Protein AF-A0A150RY74-F1 (afdb_monomer_lite)

InterPro domains:
  IPR029052 Metallo-dependent phosphatase-like [SSF56300] (8-286)

pLDDT: mean 73.7, std 21.9, range [24.36, 98.25]

Organism: Sorangium cellulosum (NCBI:txid56)

Foldseek 3Di:
DVVLVCLVVVHAAEAEDFLVRLCCLPVVVLVVVLVVSPHDNVSSVSYHYHYQPDWDWDQFLQATETEGAQCPPVQQSDFPSVCSVPPVPGDRRLVVCCCPVPVVCLCVVVVQVQLVQDDDDNVLSLLLCCLQPVPSSDVSCPPVNVVVVVLLVPLLDDDDDDDDDDDPSPNNVVSNVQDDDPVLSVLVCVQNDPDPVNDDDPVDCDPVNVVVSLVSLLSSLVSSLSRCPQVLVVLADQADDPVSVVSQVVVCVVPVGLEYEHAHSLGWHWDDDPSHTYTYQHDFDKHWRQPGSPDDSVLSSVLSVLCNVCSNPDVVSDDSGDIDGWRWDWDWHADPVGAIKIFIWTDDPHDIGTPDIDGRHRRDPPPDPDD

Radius of gyration: 23.66 Å; chains: 1; bounding box: 62×51×75 Å

Sequence (371 aa):
EAFGRVLARGGEVIVRLGNHDVELAVPEVQEILRAAMDQPPEIAARLTFQLGDAPAILDVGGARILVTHGEHNDNWNKVDYGRLARLDRFRYAAGSVLVKQLMNPIARRHGMRFVSLLKPDFQGAALAALAVAPGIVKQLFSAASLDIAWQLFKKAGSAASFAEEEEELGLAERFADAGLEAEEAAALEATLGDGPAAFADEETMSTASLKLARAGLKLYAGMQKRLVGTLGDEYFRLEPEEAEWADARRLAKKFDAGAVVLGHTHAARWKVADGIAFANTGTWIWLMQLPRSDAGDEAWAEFLEELRNNPRLLPERQRAAKTVRRLTAVLLDAHPDGG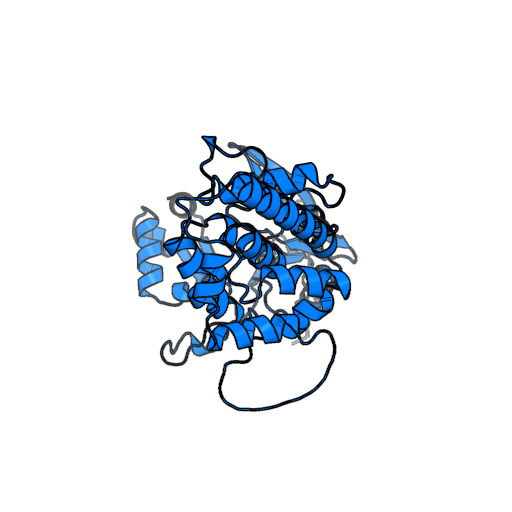ATMQLVQWDDGELRSLEAARVPPGGAAPGREA

Secondary structure (DSSP, 8-state):
-HHHHHHHTT--EEEE--TT-GGGGSHHHHHHHHHTT-S-HHHHTTEEEE-SSS-EEEEETTEEEEE--SGGG-TTT---GGGTT-GGG----HHHHIIIIIIHHHHHHHT-GGGGT--S-HHHHHHHHHHH-HHHHHHHT-THHHHHHHHHHHTTS--------S----HHHHHHTT---HHHHHHHHHHHS--TTS---GGG--HHHHHHHHHHHHHHHHHHHHHHTTHHHHTTSSSPPHHHHHHHHHHHHHHT-SEEEE-SSSSEEEEEETTEEEEEE--SS-EEPPPPTTS-HHHHHHHHHHHHH-TT--GGG-SSS-EE--EEEEEEEE-TTSSEEEEEEEEETTEEEEEEEEEEPPPP-------

Structure (mmCIF, N/CA/C/O backbone):
data_AF-A0A150RY74-F1
#
_entry.id   AF-A0A150RY74-F1
#
loop_
_atom_site.group_PDB
_atom_site.id
_atom_site.type_symbol
_atom_site.label_atom_id
_atom_site.label_alt_id
_atom_site.label_comp_id
_atom_site.label_asym_id
_atom_site.label_entity_id
_atom_site.label_seq_id
_atom_site.pdbx_PDB_ins_code
_atom_site.Cartn_x
_atom_site.Cartn_y
_atom_site.Cartn_z
_atom_site.occupancy
_atom_site.B_iso_or_equiv
_atom_site.auth_seq_id
_atom_site.auth_comp_id
_atom_site.auth_asym_id
_atom_site.auth_atom_id
_atom_site.pdbx_PDB_model_num
ATOM 1 N N . GLU A 1 1 ? -0.596 19.138 6.917 1.00 81.25 1 GLU A N 1
ATOM 2 C CA . GLU A 1 1 ? -1.898 19.805 6.648 1.00 81.25 1 GLU A CA 1
ATOM 3 C C . GLU A 1 1 ? -3.145 18.905 6.682 1.00 81.25 1 GLU A C 1
ATOM 5 O O . GLU A 1 1 ? -3.979 19.116 7.551 1.00 81.25 1 GLU A O 1
ATOM 10 N N . ALA A 1 2 ? -3.348 17.934 5.770 1.00 89.69 2 ALA A N 1
ATOM 11 C CA . ALA A 1 2 ? -4.620 17.180 5.715 1.00 89.69 2 ALA A CA 1
ATOM 12 C C . ALA A 1 2 ? -4.933 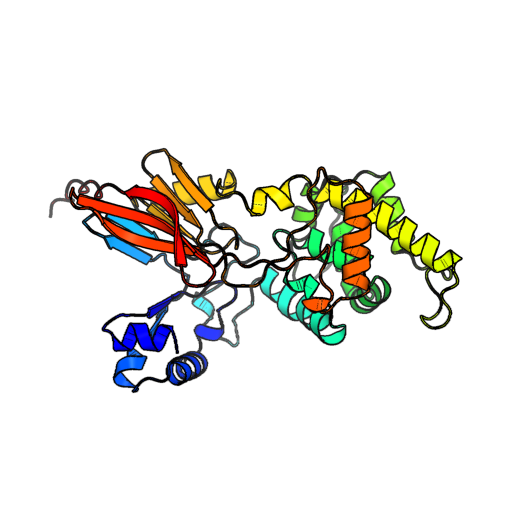16.407 7.010 1.00 89.69 2 ALA A C 1
ATOM 14 O O . ALA A 1 2 ? -6.028 16.544 7.552 1.00 89.69 2 ALA A O 1
ATOM 15 N N . PHE A 1 3 ? -3.949 15.682 7.549 1.00 94.62 3 PHE A N 1
ATOM 16 C CA . PHE A 1 3 ? -4.055 15.061 8.871 1.00 94.62 3 PHE A CA 1
ATOM 17 C C . PHE A 1 3 ? -4.254 16.099 9.980 1.00 94.62 3 PHE A C 1
ATOM 19 O O . PHE A 1 3 ? -5.126 15.915 10.819 1.00 94.62 3 PHE A O 1
ATOM 26 N N . GLY A 1 4 ? -3.570 17.245 9.921 1.00 95.88 4 GLY A N 1
ATOM 27 C CA . GLY A 1 4 ? -3.795 18.361 10.847 1.00 95.88 4 GLY A CA 1
ATOM 28 C C . GLY A 1 4 ? -5.259 18.809 10.910 1.00 95.88 4 GLY A C 1
ATOM 29 O O . GLY A 1 4 ? -5.798 18.991 11.998 1.00 95.88 4 GLY A O 1
ATOM 30 N N . ARG A 1 5 ? -5.956 18.877 9.765 1.00 96.38 5 ARG A N 1
ATOM 31 C CA . ARG A 1 5 ? -7.400 19.182 9.727 1.00 96.38 5 ARG A CA 1
ATOM 32 C C . ARG A 1 5 ? -8.267 18.106 10.382 1.00 96.38 5 ARG A C 1
ATOM 34 O O . ARG A 1 5 ? -9.300 18.447 10.952 1.00 96.38 5 ARG A O 1
ATOM 41 N N . VAL A 1 6 ? -7.877 16.832 10.302 1.00 96.12 6 VAL A N 1
ATOM 42 C CA . VAL A 1 6 ? -8.560 15.741 11.021 1.00 96.12 6 VAL A CA 1
ATOM 43 C C . VAL A 1 6 ? -8.409 15.945 12.528 1.00 96.12 6 VAL A C 1
ATOM 45 O O . VAL A 1 6 ? -9.410 15.953 13.245 1.00 96.12 6 VAL A O 1
ATOM 48 N N . LEU A 1 7 ? -7.184 16.210 12.994 1.00 97.25 7 LEU A N 1
ATOM 49 C CA . LEU A 1 7 ? -6.894 16.434 14.415 1.00 97.25 7 LEU A CA 1
ATOM 50 C C . LEU A 1 7 ? -7.648 17.650 14.974 1.00 97.25 7 LEU A C 1
ATOM 52 O O . LEU A 1 7 ? -8.264 17.571 16.041 1.00 97.25 7 LEU A O 1
ATOM 56 N N . ALA A 1 8 ? -7.660 18.753 14.220 1.00 97.00 8 ALA A N 1
ATOM 57 C CA . ALA A 1 8 ? -8.347 19.994 14.578 1.00 97.00 8 ALA A CA 1
ATOM 58 C C . ALA A 1 8 ? -9.859 19.810 14.769 1.00 97.00 8 ALA A C 1
ATOM 60 O O . ALA A 1 8 ? -10.477 20.486 15.587 1.00 97.00 8 ALA A O 1
ATOM 61 N N . ARG A 1 9 ? -10.461 18.868 14.033 1.00 97.25 9 ARG A N 1
ATOM 62 C CA . ARG A 1 9 ? -11.890 18.533 14.119 1.00 97.25 9 ARG A CA 1
ATOM 63 C C . ARG A 1 9 ? -12.232 17.570 15.256 1.00 97.25 9 ARG A C 1
ATOM 65 O O . ARG A 1 9 ? -13.373 17.130 15.340 1.00 97.25 9 ARG A O 1
ATOM 72 N N . GLY A 1 10 ? -11.276 17.241 16.125 1.00 96.50 10 GLY A N 1
ATOM 73 C CA . GLY A 1 10 ? -11.493 16.290 17.217 1.00 96.50 10 GLY A CA 1
ATOM 74 C C . GLY A 1 10 ? -11.033 14.867 16.913 1.00 96.50 10 GLY A C 1
ATOM 75 O O . GLY A 1 10 ? -11.126 14.023 17.796 1.00 96.50 10 GLY A O 1
ATOM 76 N N . GLY A 1 11 ? -10.547 14.598 15.698 1.00 95.56 11 GLY A N 1
ATOM 77 C CA . GLY A 1 11 ? -10.072 13.276 15.307 1.00 95.56 11 GLY A CA 1
ATOM 78 C C . GLY A 1 11 ? -8.700 12.923 15.880 1.00 95.56 11 GLY A C 1
ATOM 79 O O . GLY A 1 11 ? -7.986 13.766 16.430 1.00 95.56 11 GLY A O 1
ATOM 80 N N . GLU A 1 12 ? -8.326 11.664 15.687 1.00 94.50 12 GLU A N 1
ATOM 81 C CA . GLU A 1 12 ? -7.008 11.108 15.987 1.00 94.50 12 GLU A CA 1
ATOM 82 C C . GLU A 1 12 ? -6.387 10.569 14.694 1.00 94.50 12 GLU A C 1
ATOM 84 O O . GLU A 1 12 ? -7.098 10.114 13.795 1.00 94.50 12 GLU A O 1
ATOM 89 N N . VAL A 1 13 ? -5.060 10.634 14.588 1.00 96.38 13 VAL A N 1
ATOM 90 C CA . VAL A 1 13 ? -4.314 9.994 13.503 1.00 96.38 13 VAL A CA 1
ATOM 91 C C . VAL A 1 13 ? -3.260 9.099 14.127 1.00 96.38 13 VAL A C 1
ATOM 93 O O . VAL A 1 13 ? -2.403 9.563 14.874 1.00 96.38 13 VAL A O 1
ATOM 96 N N . ILE A 1 14 ? -3.314 7.817 13.780 1.00 95.12 14 ILE A N 1
ATOM 97 C CA . ILE A 1 14 ? -2.358 6.813 14.230 1.00 95.12 14 ILE A CA 1
ATOM 98 C C . ILE A 1 14 ? -1.548 6.369 13.017 1.00 95.12 14 ILE A C 1
ATOM 100 O O . ILE A 1 14 ? -2.094 5.793 12.075 1.00 95.12 14 ILE A O 1
ATOM 104 N N . VAL A 1 15 ? -0.242 6.624 13.034 1.00 94.00 15 VAL A N 1
ATOM 105 C CA . VAL A 1 15 ? 0.677 6.134 12.005 1.00 94.00 15 VAL A CA 1
ATOM 106 C C . VAL A 1 15 ? 1.264 4.815 12.472 1.00 94.00 15 VAL A C 1
ATOM 108 O O . VAL A 1 15 ? 2.072 4.760 13.399 1.00 94.00 15 VAL A O 1
ATOM 111 N N . ARG A 1 16 ? 0.844 3.735 11.820 1.00 92.00 16 ARG A N 1
ATOM 112 C CA . ARG A 1 16 ? 1.385 2.405 12.060 1.00 92.00 16 ARG A CA 1
ATOM 113 C C . ARG A 1 16 ? 2.539 2.135 11.101 1.00 92.00 16 ARG A C 1
ATOM 115 O O . ARG A 1 16 ? 2.360 2.243 9.895 1.00 92.00 16 ARG A O 1
ATOM 122 N N . LEU A 1 17 ? 3.696 1.771 11.640 1.00 90.62 17 LEU A N 1
ATOM 123 C CA . LEU A 1 17 ? 4.917 1.590 10.861 1.00 90.62 17 LEU A CA 1
ATOM 124 C C . LEU A 1 17 ? 4.893 0.292 10.049 1.00 90.62 17 LEU A C 1
ATOM 126 O O . LEU A 1 17 ? 4.664 -0.781 10.614 1.00 90.62 17 LEU A O 1
ATOM 130 N N . GLY A 1 18 ? 5.236 0.379 8.764 1.00 86.69 18 GLY A N 1
ATOM 131 C CA . GLY A 1 18 ? 5.630 -0.760 7.934 1.00 86.69 18 GLY A CA 1
ATOM 132 C C . GLY A 1 18 ? 7.143 -0.835 7.698 1.00 86.69 18 GLY A C 1
ATOM 133 O O . GLY A 1 18 ? 7.921 -0.021 8.204 1.00 86.69 18 GLY A O 1
ATOM 134 N N . ASN A 1 19 ? 7.566 -1.783 6.863 1.00 81.38 19 ASN A N 1
ATOM 135 C CA . ASN A 1 19 ? 8.958 -1.983 6.434 1.00 81.38 19 ASN A CA 1
ATOM 136 C C . ASN A 1 19 ? 9.643 -0.782 5.758 1.00 81.38 19 ASN A C 1
ATOM 138 O O . ASN A 1 19 ? 10.876 -0.740 5.686 1.00 81.38 19 ASN A O 1
ATOM 142 N N . HIS A 1 20 ? 8.867 0.197 5.290 1.00 82.19 20 HIS A N 1
ATOM 143 C CA . HIS A 1 20 ? 9.368 1.431 4.680 1.00 82.19 20 HIS A CA 1
ATOM 144 C C . HIS A 1 20 ? 9.385 2.639 5.626 1.00 82.19 20 HIS A C 1
ATOM 146 O O . HIS A 1 20 ? 9.954 3.664 5.260 1.00 82.19 20 HIS A O 1
ATOM 152 N N . ASP A 1 21 ? 8.824 2.509 6.830 1.00 86.56 21 ASP A N 1
ATOM 153 C CA . ASP A 1 21 ? 8.564 3.630 7.741 1.00 86.56 21 ASP A CA 1
ATOM 154 C C . ASP A 1 21 ? 9.357 3.525 9.048 1.00 86.56 21 ASP A C 1
ATOM 156 O O . ASP A 1 21 ? 9.026 4.166 10.043 1.00 86.56 21 ASP A O 1
ATOM 160 N N . VAL A 1 22 ? 10.391 2.683 9.085 1.00 87.44 22 VAL A N 1
ATOM 161 C CA . VAL A 1 22 ? 11.122 2.351 10.318 1.00 87.44 22 VAL A CA 1
ATOM 162 C C . VAL A 1 22 ? 11.763 3.571 10.981 1.00 87.44 22 VAL A C 1
ATOM 164 O O . VAL A 1 22 ? 11.886 3.620 12.202 1.00 87.44 22 VAL A O 1
ATOM 167 N N . GLU A 1 23 ? 12.104 4.594 10.199 1.00 88.81 23 GLU A N 1
ATOM 168 C CA . GLU A 1 23 ? 12.593 5.884 10.681 1.00 88.81 23 GLU A CA 1
ATOM 169 C C . GLU A 1 23 ? 11.564 6.631 11.543 1.00 88.81 23 GLU A C 1
ATOM 171 O O . GLU A 1 23 ? 11.954 7.406 12.412 1.00 88.81 23 GLU A O 1
ATOM 176 N N . LEU A 1 24 ? 10.261 6.372 11.378 1.00 91.62 24 LEU A N 1
ATOM 177 C CA . LEU A 1 24 ? 9.212 6.956 12.224 1.00 91.62 24 LEU A CA 1
ATOM 178 C C . LEU A 1 24 ? 9.232 6.411 13.659 1.00 91.62 24 LEU A C 1
ATOM 180 O O . LEU A 1 24 ? 8.500 6.910 14.511 1.00 91.62 24 LEU A O 1
ATOM 184 N N . ALA A 1 25 ? 10.069 5.415 13.962 1.00 90.56 25 ALA A N 1
ATOM 185 C CA . ALA A 1 25 ? 10.310 4.974 15.332 1.00 90.56 25 ALA A CA 1
ATOM 186 C C . ALA A 1 25 ? 11.201 5.963 16.104 1.00 90.56 25 ALA A C 1
ATOM 188 O O . ALA A 1 25 ? 11.245 5.918 17.332 1.00 90.56 25 ALA A O 1
ATOM 189 N N . VAL A 1 26 ? 11.898 6.859 15.398 1.00 90.69 26 VAL A N 1
ATOM 190 C CA . VAL A 1 26 ? 12.817 7.848 15.969 1.00 90.69 26 VAL A CA 1
ATOM 191 C C . VAL A 1 26 ? 12.033 9.087 16.431 1.00 90.69 26 VAL A C 1
ATOM 193 O O . VAL A 1 26 ? 11.374 9.719 15.598 1.00 90.69 26 VAL A O 1
ATOM 196 N N . PRO A 1 27 ? 12.091 9.475 17.722 1.00 92.00 27 PRO A N 1
ATOM 197 C CA . PRO A 1 27 ? 11.315 10.599 18.255 1.00 92.00 27 PRO A CA 1
ATOM 198 C C . PRO A 1 27 ? 11.520 11.913 17.497 1.00 92.00 27 PRO A C 1
ATOM 200 O O . PRO A 1 27 ? 10.560 12.622 17.216 1.00 92.00 27 PRO A O 1
ATOM 203 N N . GLU A 1 28 ? 12.750 12.218 17.092 1.00 93.69 28 GLU A N 1
ATOM 204 C CA . GLU A 1 28 ? 13.089 13.433 16.351 1.00 93.69 28 GLU A CA 1
ATOM 205 C C . GLU A 1 28 ? 12.382 13.491 14.990 1.00 93.69 28 GLU A C 1
ATOM 207 O O . GLU A 1 28 ? 11.948 14.557 14.554 1.00 93.69 28 GLU A O 1
ATOM 212 N N . VAL A 1 29 ? 12.209 12.342 14.330 1.00 93.88 29 VAL A N 1
ATOM 213 C CA . VAL A 1 29 ? 11.460 12.245 13.070 1.00 93.88 29 VAL A CA 1
ATOM 214 C C . VAL A 1 29 ? 9.963 12.440 13.324 1.00 93.88 29 VAL A C 1
ATOM 216 O O . VAL A 1 29 ? 9.295 13.140 12.562 1.00 93.88 29 VAL A O 1
ATOM 219 N N . GLN A 1 30 ? 9.433 11.888 14.419 1.00 95.25 30 GLN A N 1
ATOM 220 C CA . GLN A 1 30 ? 8.037 12.099 14.816 1.00 95.25 30 GLN A CA 1
ATOM 221 C C . GLN A 1 30 ? 7.735 13.576 15.098 1.00 95.25 30 GLN A C 1
ATOM 223 O O . GLN A 1 30 ? 6.693 14.073 14.671 1.00 95.25 30 GLN A O 1
ATOM 228 N N . GLU A 1 31 ? 8.649 14.295 15.757 1.00 94.50 31 GLU A N 1
ATOM 229 C CA . GLU A 1 31 ? 8.508 15.734 16.011 1.00 94.50 31 GLU A CA 1
ATOM 230 C C . GLU A 1 31 ? 8.482 16.550 14.715 1.00 94.50 31 GLU A C 1
ATOM 232 O O . GLU A 1 31 ? 7.655 17.453 14.573 1.00 94.50 31 GLU A O 1
ATOM 237 N N . ILE A 1 32 ? 9.306 16.190 13.723 1.00 94.75 32 ILE A N 1
ATOM 238 C CA . ILE A 1 32 ? 9.256 16.811 12.390 1.00 94.75 32 ILE A CA 1
ATOM 239 C C . ILE A 1 32 ? 7.872 16.611 11.754 1.00 94.75 32 ILE A C 1
ATOM 241 O O . ILE A 1 32 ? 7.298 17.558 11.210 1.00 94.75 32 ILE A O 1
ATOM 245 N N . LEU A 1 33 ? 7.302 15.405 11.845 1.00 94.50 33 LEU A N 1
ATOM 246 C CA . LEU A 1 33 ? 5.962 15.132 11.319 1.00 94.50 33 LEU A CA 1
ATOM 247 C C . LEU A 1 33 ? 4.874 15.911 12.070 1.00 94.50 33 LEU A C 1
ATOM 249 O O . LEU A 1 33 ? 3.979 16.460 11.427 1.00 94.50 33 LEU A O 1
ATOM 253 N N . ARG A 1 34 ? 4.950 15.997 13.404 1.00 95.06 34 ARG A N 1
ATOM 254 C CA . ARG A 1 34 ? 4.009 16.788 14.216 1.00 95.06 34 ARG A CA 1
ATOM 255 C C . ARG A 1 34 ? 4.064 18.266 13.849 1.00 95.06 34 ARG A C 1
ATOM 257 O O . ARG A 1 34 ? 3.016 18.866 13.623 1.00 95.06 34 ARG A O 1
ATOM 264 N N . ALA A 1 35 ? 5.261 18.829 13.697 1.00 93.69 35 ALA A N 1
ATOM 265 C CA . ALA A 1 35 ? 5.440 20.214 13.267 1.00 93.69 35 ALA A CA 1
ATOM 266 C C . ALA A 1 35 ? 4.833 20.472 11.873 1.00 93.69 35 ALA A C 1
ATOM 268 O O . ALA A 1 35 ? 4.223 21.514 11.641 1.00 93.69 35 ALA A O 1
ATOM 269 N N . ALA A 1 36 ? 4.908 19.495 10.962 1.00 94.00 36 ALA A N 1
ATOM 270 C CA . ALA A 1 36 ? 4.310 19.576 9.626 1.00 94.00 36 ALA A CA 1
ATOM 271 C C . ALA A 1 36 ? 2.767 19.454 9.602 1.00 94.00 36 ALA A C 1
ATOM 273 O O . ALA A 1 36 ? 2.140 19.556 8.536 1.00 94.00 36 ALA A O 1
ATOM 274 N N . MET A 1 37 ? 2.115 19.220 10.750 1.00 93.75 37 MET A N 1
ATOM 275 C CA . MET A 1 37 ? 0.651 19.185 10.817 1.00 93.75 37 MET A CA 1
ATOM 276 C C . MET A 1 37 ? 0.017 20.561 10.616 1.00 93.75 37 MET A C 1
ATOM 278 O O . MET A 1 37 ? -1.140 20.595 10.195 1.00 93.75 37 MET A O 1
ATOM 282 N N . ASP A 1 38 ? 0.775 21.644 10.826 1.00 93.69 38 ASP A N 1
ATOM 283 C CA . ASP A 1 38 ? 0.281 23.028 10.828 1.00 93.69 38 ASP A CA 1
ATOM 284 C C . ASP A 1 38 ? -0.873 23.201 11.829 1.00 93.69 38 ASP A C 1
ATOM 286 O O . ASP A 1 38 ? -1.978 23.627 11.501 1.00 93.69 38 ASP A O 1
ATOM 290 N N . GLN A 1 39 ? -0.646 22.727 13.055 1.00 96.44 39 GLN A N 1
ATOM 291 C CA . GLN A 1 39 ? -1.594 22.768 14.165 1.00 96.44 39 GLN A CA 1
ATOM 292 C C . GLN A 1 39 ? -0.861 23.128 15.464 1.00 96.44 39 GLN A C 1
ATOM 294 O O . GLN A 1 39 ? 0.325 22.813 15.591 1.00 96.44 39 GLN A O 1
ATOM 299 N N . PRO A 1 40 ? -1.551 23.736 16.446 1.00 96.31 40 PRO A N 1
ATOM 300 C CA . PRO A 1 40 ? -1.010 23.926 17.788 1.00 96.31 40 PRO A CA 1
ATOM 301 C C . PRO A 1 40 ? -0.494 22.613 18.409 1.00 96.31 40 PRO A C 1
ATOM 303 O O . PRO A 1 40 ? -1.077 21.555 18.136 1.00 96.31 40 PRO A O 1
ATOM 306 N N . PRO A 1 41 ? 0.556 22.645 19.256 1.00 95.19 41 PRO A N 1
ATOM 307 C CA . PRO A 1 41 ? 1.167 21.442 19.830 1.00 95.19 41 PRO A CA 1
ATOM 308 C C . PRO A 1 41 ? 0.176 20.489 20.512 1.00 95.19 41 PRO A C 1
ATOM 310 O O . PRO A 1 41 ? 0.272 19.276 20.350 1.00 95.19 41 PRO A O 1
ATOM 313 N N . GLU A 1 42 ? -0.818 21.018 21.223 1.00 95.69 42 GLU A N 1
ATOM 314 C CA . GLU A 1 42 ? -1.855 20.246 21.911 1.00 95.69 42 GLU A CA 1
ATOM 315 C C . GLU A 1 42 ? -2.794 19.492 20.956 1.00 95.69 42 GLU A C 1
ATOM 317 O O . GLU A 1 42 ? -3.308 18.427 21.299 1.00 95.69 42 GLU A O 1
ATOM 322 N N . ILE A 1 43 ? -2.996 20.013 19.742 1.00 96.62 43 ILE A N 1
ATOM 323 C CA . ILE A 1 43 ? -3.767 19.346 18.688 1.00 96.62 43 ILE A CA 1
ATOM 324 C C . ILE A 1 43 ? -2.869 18.351 17.950 1.00 96.62 43 ILE A C 1
ATOM 326 O O . ILE A 1 43 ? -3.273 17.212 17.721 1.00 96.62 43 ILE A O 1
ATOM 330 N N . ALA A 1 44 ? -1.637 18.750 17.619 1.00 96.00 44 ALA A N 1
ATOM 331 C CA . ALA A 1 44 ? -0.660 17.900 16.941 1.00 96.00 44 ALA A CA 1
ATOM 332 C C . ALA A 1 44 ? -0.254 16.671 17.777 1.00 96.00 44 ALA A C 1
ATOM 334 O O . ALA A 1 44 ? 0.069 15.629 17.209 1.00 96.00 44 ALA A O 1
ATOM 335 N N . ALA A 1 45 ? -0.338 16.746 19.110 1.00 94.81 45 ALA A N 1
ATOM 336 C CA . ALA A 1 45 ? -0.091 15.624 20.019 1.00 94.81 45 ALA A CA 1
ATOM 337 C C . ALA A 1 45 ? -1.042 14.428 19.807 1.00 94.81 45 ALA A C 1
ATOM 339 O O . ALA A 1 45 ? -0.722 13.316 20.221 1.00 94.81 45 ALA A O 1
ATOM 340 N N . ARG A 1 46 ? -2.181 14.628 19.126 1.00 96.56 46 ARG A N 1
ATOM 341 C CA . ARG A 1 46 ? -3.106 13.555 18.710 1.00 96.56 46 ARG A CA 1
ATOM 342 C C . ARG A 1 46 ? -2.607 12.748 17.502 1.00 96.56 46 ARG A C 1
ATOM 344 O O . ARG A 1 46 ? -3.276 11.810 17.082 1.00 96.56 46 ARG A O 1
ATOM 351 N N . LEU A 1 47 ? -1.459 13.115 16.925 1.00 97.12 47 LEU A N 1
ATOM 352 C CA . LEU A 1 47 ? -0.706 12.264 16.010 1.00 97.12 47 LEU A CA 1
ATOM 353 C C . LEU A 1 47 ? 0.157 11.292 16.823 1.00 97.12 47 LEU A C 1
ATOM 355 O O . LEU A 1 47 ? 1.174 11.679 17.420 1.00 97.12 47 LEU A O 1
ATOM 359 N N . THR A 1 48 ? -0.241 10.024 16.823 1.00 95.56 48 THR A N 1
ATOM 360 C CA . THR A 1 48 ? 0.455 8.948 17.532 1.00 95.56 48 THR A CA 1
ATOM 361 C C . THR A 1 48 ? 1.097 7.970 16.552 1.00 95.56 48 THR A C 1
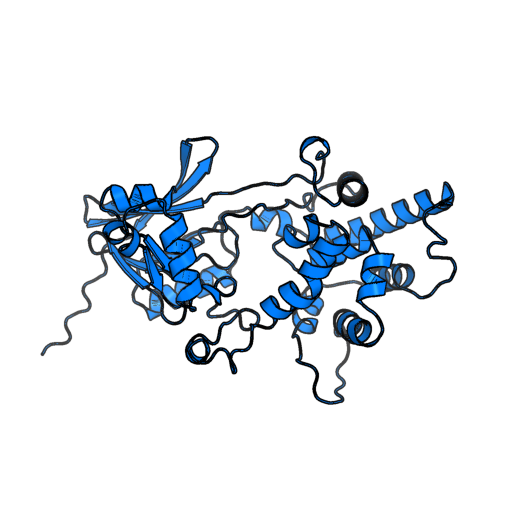ATOM 363 O O . THR A 1 48 ? 0.739 7.902 15.376 1.00 95.56 48 THR A O 1
ATOM 366 N N . PHE A 1 49 ? 2.096 7.232 17.033 1.00 94.38 49 PHE A N 1
ATOM 367 C CA . PHE A 1 49 ? 2.872 6.289 16.232 1.00 94.38 49 PHE A CA 1
ATOM 368 C C . PHE A 1 49 ? 2.822 4.913 16.887 1.00 94.38 49 PHE A C 1
ATOM 370 O O . PHE A 1 49 ? 2.957 4.796 18.105 1.00 94.38 49 PHE A O 1
ATOM 377 N N . GLN A 1 50 ? 2.629 3.873 16.080 1.00 92.31 50 GLN A N 1
ATOM 378 C CA . GLN A 1 50 ? 2.572 2.486 16.535 1.00 92.31 50 GLN A CA 1
ATOM 379 C C . GLN A 1 50 ? 3.554 1.631 15.746 1.00 92.31 50 GLN A C 1
ATOM 381 O O . GLN A 1 50 ? 3.591 1.686 14.517 1.00 92.31 50 GLN A O 1
ATOM 386 N N . LEU A 1 51 ? 4.316 0.796 16.451 1.00 90.31 51 LEU A N 1
ATOM 387 C CA . LEU A 1 51 ? 5.139 -0.219 15.802 1.00 90.31 51 LEU A CA 1
ATOM 388 C C . LEU A 1 51 ? 4.250 -1.231 15.058 1.00 90.31 51 LEU A C 1
ATOM 390 O O . LEU A 1 51 ? 3.069 -1.421 15.364 1.00 90.31 51 LEU A O 1
ATOM 394 N N . GLY A 1 52 ? 4.822 -1.878 14.046 1.00 85.94 52 GLY A N 1
ATOM 395 C CA . GLY A 1 52 ? 4.118 -2.886 13.258 1.00 85.94 52 GLY A CA 1
ATOM 396 C C . GLY A 1 52 ? 4.127 -4.288 13.876 1.00 85.94 52 GLY A C 1
ATOM 397 O O . GLY A 1 52 ? 3.452 -5.168 13.342 1.00 85.94 52 GLY A O 1
ATOM 398 N N . ASP A 1 53 ? 4.808 -4.480 15.006 1.00 84.25 53 ASP A N 1
ATOM 399 C CA . ASP A 1 53 ? 5.089 -5.760 15.670 1.00 84.25 53 ASP A CA 1
ATOM 400 C C . ASP A 1 53 ? 3.857 -6.547 16.146 1.00 84.25 53 ASP A C 1
ATOM 402 O O . ASP A 1 53 ? 3.871 -7.780 16.124 1.00 84.25 53 ASP A O 1
ATOM 406 N N . ALA A 1 54 ? 2.778 -5.864 16.536 1.00 86.75 54 ALA A N 1
ATOM 407 C CA . ALA A 1 54 ? 1.534 -6.500 16.973 1.00 86.75 54 ALA A CA 1
ATOM 408 C C . ALA A 1 54 ? 0.296 -5.857 16.333 1.00 86.75 54 ALA A C 1
ATOM 410 O O . ALA A 1 54 ? 0.154 -4.636 16.420 1.00 86.75 54 ALA A O 1
ATOM 411 N N . PRO A 1 55 ? -0.611 -6.627 15.697 1.00 90.19 55 PRO A N 1
ATOM 412 C CA . PRO A 1 55 ? -1.764 -6.067 14.991 1.00 90.19 55 PRO A CA 1
ATOM 413 C C . PRO A 1 55 ? -2.657 -5.230 15.913 1.00 90.19 55 PRO A C 1
ATOM 415 O O . PRO A 1 55 ? -2.790 -5.527 17.099 1.00 90.19 55 PRO A O 1
ATOM 418 N N . ALA A 1 56 ? -3.300 -4.211 15.349 1.00 92.69 56 ALA A N 1
ATOM 419 C CA . ALA A 1 56 ? -4.350 -3.470 16.031 1.00 92.69 56 ALA A CA 1
ATOM 420 C C . ALA A 1 56 ? -5.684 -4.206 15.875 1.00 92.69 56 ALA A C 1
ATOM 422 O O . ALA A 1 56 ? -5.957 -4.810 14.835 1.00 92.69 56 ALA A O 1
ATOM 423 N N . ILE A 1 57 ? -6.515 -4.148 16.912 1.00 94.50 57 ILE A N 1
ATOM 424 C CA . ILE A 1 57 ? -7.871 -4.687 16.887 1.00 94.50 57 ILE A CA 1
ATOM 425 C C . ILE A 1 57 ? -8.819 -3.543 17.209 1.00 94.50 57 ILE A C 1
ATOM 427 O O . ILE A 1 57 ? -8.751 -2.967 18.293 1.00 94.50 57 ILE A O 1
ATOM 431 N N . LEU A 1 58 ? -9.679 -3.219 16.253 1.00 94.81 58 LEU A N 1
ATOM 432 C CA . LEU A 1 58 ? -10.725 -2.219 16.390 1.00 94.81 58 LEU A CA 1
ATOM 433 C C . LEU A 1 58 ? -12.045 -2.922 16.706 1.00 94.81 58 LEU A C 1
ATOM 435 O O . LEU A 1 58 ? -12.361 -3.950 16.103 1.00 94.81 58 LEU A O 1
ATOM 439 N N . ASP A 1 59 ? -12.804 -2.357 17.639 1.00 95.81 59 ASP A N 1
ATOM 440 C CA . ASP A 1 59 ? -14.204 -2.708 17.867 1.00 95.81 59 ASP A CA 1
ATOM 441 C C . ASP A 1 59 ? -15.077 -1.607 17.264 1.00 95.81 59 ASP A C 1
ATOM 443 O O . ASP A 1 59 ? -14.989 -0.445 17.669 1.00 95.81 59 ASP A O 1
ATOM 447 N N . VAL A 1 60 ? -15.882 -1.960 16.262 1.00 96.38 60 VAL A N 1
ATOM 448 C CA . VAL A 1 60 ? -16.811 -1.034 15.608 1.00 96.38 60 VAL A CA 1
ATOM 449 C C . VAL A 1 60 ? -18.197 -1.664 15.618 1.00 96.38 60 VAL A C 1
ATOM 451 O O . VAL A 1 60 ? -18.450 -2.653 14.934 1.00 96.38 60 VAL A O 1
ATOM 454 N N . GLY A 1 61 ? -19.097 -1.122 16.440 1.00 94.62 61 GLY A N 1
ATOM 455 C CA . GLY A 1 61 ? -20.455 -1.657 16.594 1.00 94.62 61 GLY A CA 1
ATOM 456 C C . GLY A 1 61 ? -20.499 -3.117 17.072 1.00 94.62 61 GLY A C 1
ATOM 457 O O . GLY A 1 61 ? -21.440 -3.837 16.736 1.00 94.62 61 GLY A O 1
ATOM 458 N N . GLY A 1 62 ? -19.483 -3.576 17.813 1.00 94.44 62 GLY A N 1
ATOM 459 C CA . GLY A 1 62 ? -19.325 -4.963 18.254 1.00 94.44 62 GLY A CA 1
ATOM 460 C C . GLY A 1 62 ? -18.642 -5.877 17.235 1.00 94.44 62 GLY A C 1
ATOM 461 O O . GLY A 1 62 ? -18.418 -7.050 17.531 1.00 94.44 62 GLY A O 1
ATOM 462 N N . ALA A 1 63 ? -18.315 -5.394 16.030 1.00 96.56 63 ALA A N 1
ATOM 463 C CA . ALA A 1 63 ? -17.501 -6.140 15.074 1.00 96.56 63 ALA A CA 1
ATOM 464 C C . ALA A 1 63 ? -16.014 -5.985 15.400 1.00 96.56 63 ALA A C 1
ATOM 466 O O . ALA A 1 63 ? -15.524 -4.877 15.614 1.00 96.56 63 ALA A O 1
ATOM 467 N N . ARG A 1 64 ? -15.286 -7.104 15.375 1.00 97.44 64 ARG A N 1
ATOM 468 C CA . ARG A 1 64 ? -13.846 -7.149 15.634 1.00 97.44 64 ARG A CA 1
ATOM 469 C C . ARG A 1 64 ? -13.075 -7.074 14.318 1.00 97.44 64 ARG A C 1
ATOM 471 O O . ARG A 1 64 ? -13.125 -8.013 13.521 1.00 97.44 64 ARG A O 1
ATOM 478 N N . ILE A 1 65 ? -12.365 -5.971 14.097 1.00 97.31 65 ILE A N 1
ATOM 479 C CA . ILE A 1 65 ? -11.601 -5.703 12.873 1.00 97.31 65 ILE A CA 1
ATOM 480 C C . ILE A 1 65 ? -10.111 -5.709 13.190 1.00 97.31 65 ILE A C 1
ATOM 482 O O . ILE A 1 65 ? -9.633 -4.923 14.006 1.00 97.31 65 ILE A O 1
ATOM 486 N N . LEU A 1 66 ? -9.362 -6.583 12.528 1.00 96.81 66 LEU A N 1
ATOM 487 C CA . LEU A 1 66 ? -7.912 -6.627 12.627 1.00 96.81 66 LEU A CA 1
ATOM 488 C C . LEU A 1 66 ? -7.283 -5.700 11.588 1.00 96.81 66 LEU A C 1
ATOM 490 O O . LEU A 1 66 ? -7.579 -5.807 10.402 1.00 96.81 66 LEU A O 1
ATOM 494 N N . VAL A 1 67 ? -6.361 -4.846 12.025 1.00 95.81 67 VAL A N 1
ATOM 495 C CA . VAL A 1 67 ? -5.582 -3.953 11.161 1.00 95.81 67 VAL A CA 1
ATOM 496 C C . VAL A 1 67 ? -4.098 -4.222 11.369 1.00 95.81 67 VAL A C 1
ATOM 498 O O . VAL A 1 67 ? -3.587 -4.196 12.493 1.00 95.81 67 VAL A O 1
ATOM 501 N N . THR A 1 68 ? -3.370 -4.487 10.290 1.00 92.31 68 THR A N 1
ATOM 502 C CA . THR A 1 68 ? -1.917 -4.668 10.350 1.00 92.31 68 THR A CA 1
ATOM 503 C C . THR A 1 68 ? -1.261 -4.316 9.022 1.00 92.31 68 THR A C 1
ATOM 505 O O . THR A 1 68 ? -1.947 -4.150 8.024 1.00 92.31 68 THR A O 1
ATOM 508 N N . HIS A 1 69 ? 0.066 -4.185 9.001 1.00 88.19 69 HIS A N 1
ATOM 509 C CA . HIS A 1 69 ? 0.788 -3.878 7.765 1.00 88.19 69 HIS A CA 1
ATOM 510 C C . HIS A 1 69 ? 0.627 -5.017 6.753 1.00 88.19 69 HIS A C 1
ATOM 512 O O . HIS A 1 69 ? 0.082 -4.813 5.673 1.00 88.19 69 HIS A O 1
ATOM 518 N N . GLY A 1 70 ? 0.991 -6.242 7.153 1.00 82.88 70 GLY A N 1
ATOM 519 C CA . GLY A 1 70 ? 0.830 -7.453 6.335 1.00 82.88 70 GLY A CA 1
ATOM 520 C C . GLY A 1 70 ? 2.120 -8.225 6.049 1.00 82.88 70 GLY A C 1
ATOM 521 O O . GLY A 1 70 ? 2.047 -9.289 5.455 1.00 82.88 70 GLY A O 1
ATOM 522 N N . GLU A 1 71 ? 3.277 -7.771 6.535 1.00 76.19 71 GLU A N 1
ATOM 523 C CA . GLU A 1 71 ? 4.593 -8.412 6.315 1.00 76.19 71 GLU A CA 1
ATOM 524 C C . GLU A 1 71 ? 4.819 -9.740 7.077 1.00 76.19 71 GLU A C 1
ATOM 526 O O . GLU A 1 71 ? 5.914 -10.293 7.069 1.00 76.19 71 GLU A O 1
ATOM 531 N N . HIS A 1 72 ? 3.804 -10.278 7.766 1.00 70.25 72 HIS A N 1
ATOM 532 C CA . HIS A 1 72 ? 3.955 -11.395 8.719 1.00 70.25 72 HIS A CA 1
ATOM 533 C C . HIS A 1 72 ? 4.519 -12.681 8.111 1.00 70.25 72 HIS A C 1
ATOM 535 O O . HIS A 1 72 ? 5.144 -13.460 8.830 1.00 70.25 72 HIS A O 1
ATOM 541 N N . ASN A 1 73 ? 4.269 -12.894 6.820 1.00 69.00 73 ASN A N 1
ATOM 542 C CA . ASN A 1 73 ? 4.733 -14.046 6.050 1.00 69.00 73 ASN A CA 1
ATOM 543 C C . ASN A 1 73 ? 5.716 -13.650 4.935 1.00 69.00 73 ASN A C 1
ATOM 545 O O . ASN A 1 73 ? 6.117 -14.500 4.146 1.00 69.00 73 ASN A O 1
ATOM 549 N N . ASP A 1 74 ? 6.141 -12.383 4.896 1.00 72.56 74 ASP A N 1
ATOM 550 C CA . ASP A 1 74 ? 7.157 -11.905 3.968 1.00 72.56 74 ASP A CA 1
ATOM 551 C C . ASP A 1 74 ? 8.507 -11.779 4.685 1.00 72.56 74 ASP A C 1
ATOM 553 O O . ASP A 1 74 ? 8.898 -10.712 5.161 1.00 72.56 74 ASP A O 1
ATOM 557 N N . ASN A 1 75 ? 9.242 -12.891 4.758 1.00 73.00 75 ASN A N 1
ATOM 558 C CA . ASN A 1 75 ? 10.568 -12.922 5.382 1.00 73.00 75 ASN A CA 1
ATOM 559 C C . ASN A 1 75 ? 11.557 -11.937 4.734 1.00 73.00 75 ASN A C 1
ATOM 561 O O . ASN A 1 75 ? 12.496 -11.504 5.399 1.00 73.00 75 ASN A O 1
ATOM 565 N N . TRP A 1 76 ? 11.341 -11.568 3.468 1.00 67.12 76 TRP A N 1
ATOM 566 C CA . TRP A 1 76 ? 12.199 -10.654 2.716 1.00 67.12 76 TRP A CA 1
ATOM 567 C C . TRP A 1 76 ? 12.071 -9.199 3.180 1.00 67.12 76 TRP A C 1
ATOM 569 O O . TRP A 1 76 ? 13.043 -8.437 3.156 1.00 67.12 76 TRP A O 1
ATOM 579 N N . ASN A 1 77 ? 10.869 -8.821 3.621 1.00 75.25 77 ASN A N 1
ATOM 580 C CA . ASN A 1 77 ? 10.533 -7.466 4.054 1.00 75.25 77 ASN A CA 1
ATOM 581 C C . ASN A 1 77 ? 10.246 -7.347 5.558 1.00 75.25 77 ASN A C 1
ATOM 583 O O . ASN A 1 77 ? 9.963 -6.249 6.030 1.00 75.25 77 ASN A O 1
ATOM 587 N N . LYS A 1 78 ? 10.352 -8.439 6.318 1.00 82.31 78 LYS A N 1
ATOM 588 C CA . LYS A 1 78 ? 10.083 -8.467 7.757 1.00 82.31 78 LYS A CA 1
ATOM 589 C C . LYS A 1 78 ? 11.012 -7.545 8.550 1.00 82.31 78 LYS A C 1
ATOM 591 O O . LYS A 1 78 ? 12.236 -7.657 8.466 1.00 82.31 78 LYS A O 1
ATOM 596 N N . VAL A 1 79 ? 10.429 -6.698 9.396 1.00 84.00 79 VAL A N 1
ATOM 597 C CA . VAL A 1 79 ? 11.175 -5.788 10.273 1.00 84.00 79 VAL A CA 1
ATOM 598 C C . VAL A 1 79 ? 11.402 -6.400 11.655 1.00 84.00 79 VAL A C 1
ATOM 600 O O . VAL A 1 79 ? 10.485 -6.917 12.294 1.00 84.00 79 VAL A O 1
ATOM 603 N N . ASP A 1 80 ? 12.624 -6.269 12.181 1.00 84.88 80 ASP A N 1
ATOM 604 C CA . ASP A 1 80 ? 12.910 -6.520 13.599 1.00 84.88 80 ASP A CA 1
ATOM 605 C C . ASP A 1 80 ? 12.612 -5.262 14.432 1.00 84.88 80 ASP A C 1
ATOM 607 O O . ASP A 1 80 ? 13.507 -4.496 14.807 1.00 84.88 80 ASP A O 1
ATOM 611 N N . TYR A 1 81 ? 11.324 -5.033 14.709 1.00 84.94 81 TYR A N 1
ATOM 612 C CA . TYR A 1 81 ? 10.868 -3.880 15.491 1.00 84.94 81 TYR A CA 1
ATOM 613 C C . TYR A 1 81 ? 11.496 -3.826 16.894 1.00 84.94 81 TYR A C 1
ATOM 615 O O . TYR A 1 81 ? 11.742 -2.738 17.412 1.00 84.94 81 TYR A O 1
ATOM 623 N N . GLY A 1 82 ? 11.826 -4.978 17.493 1.00 82.94 82 GLY A N 1
ATOM 624 C CA . GLY A 1 82 ? 12.444 -5.050 18.820 1.00 82.94 82 GLY A CA 1
ATOM 625 C C . GLY A 1 82 ? 13.836 -4.413 18.876 1.00 82.94 82 GLY A C 1
ATOM 626 O O . GLY A 1 82 ? 14.269 -3.949 19.934 1.00 82.94 82 GLY A O 1
ATOM 627 N N . ARG A 1 83 ? 14.529 -4.331 17.734 1.00 84.25 83 ARG A N 1
ATOM 628 C CA . ARG A 1 83 ? 15.834 -3.667 17.619 1.00 84.25 83 ARG A CA 1
ATOM 629 C C . ARG A 1 83 ? 15.753 -2.188 17.265 1.00 84.25 83 ARG A C 1
ATOM 631 O O . ARG A 1 83 ? 16.779 -1.523 17.354 1.00 84.25 83 ARG A O 1
ATOM 638 N N . LEU A 1 84 ? 14.579 -1.637 16.944 1.00 83.12 84 LEU A N 1
ATOM 639 C CA . LEU A 1 84 ? 14.444 -0.202 16.646 1.00 83.12 84 LEU A CA 1
ATOM 640 C C . LEU A 1 84 ? 14.773 0.691 17.850 1.00 83.12 84 LEU A C 1
ATOM 642 O O . LEU A 1 84 ? 15.218 1.819 17.672 1.00 83.12 84 LEU A O 1
ATOM 646 N N . ALA A 1 85 ? 14.664 0.166 19.075 1.00 77.19 85 ALA A N 1
ATOM 647 C CA . ALA A 1 85 ? 15.127 0.852 20.284 1.00 77.19 85 ALA A CA 1
ATOM 648 C C . ALA A 1 85 ? 16.664 0.985 20.373 1.00 77.19 85 ALA A C 1
ATOM 650 O O . ALA A 1 85 ? 17.174 1.726 21.212 1.00 77.19 85 ALA A O 1
ATOM 651 N N . ARG A 1 86 ? 17.416 0.249 19.543 1.00 80.31 86 ARG A N 1
ATOM 652 C CA . ARG A 1 86 ? 18.882 0.278 19.450 1.00 80.31 86 ARG A CA 1
ATOM 653 C C . ARG A 1 86 ? 19.302 0.390 17.989 1.00 80.31 86 ARG A C 1
ATOM 655 O O . ARG A 1 86 ? 19.697 -0.596 17.366 1.00 80.31 86 ARG A O 1
ATOM 662 N N . LEU A 1 87 ? 19.197 1.604 17.447 1.00 77.44 87 LEU A N 1
ATOM 663 C CA . LEU A 1 87 ? 19.480 1.899 16.037 1.00 77.44 87 LEU A CA 1
ATOM 664 C C . LEU A 1 87 ? 20.891 1.467 15.596 1.00 77.44 87 LEU A C 1
ATOM 666 O O . LEU A 1 87 ? 21.073 1.108 14.440 1.00 77.44 87 LEU A O 1
ATOM 670 N N . ASP A 1 88 ? 21.864 1.422 16.513 1.00 80.25 88 ASP A N 1
ATOM 671 C CA . ASP A 1 88 ? 23.225 0.914 16.274 1.00 80.25 88 ASP A CA 1
ATOM 672 C C . ASP A 1 88 ? 23.271 -0.582 15.913 1.00 80.25 88 ASP A C 1
ATOM 674 O O . ASP A 1 88 ? 24.229 -1.050 15.303 1.00 80.25 88 ASP A O 1
ATOM 678 N N . ARG A 1 89 ? 22.237 -1.343 16.287 1.00 80.12 89 ARG A N 1
ATOM 679 C CA . ARG A 1 89 ? 22.112 -2.791 16.041 1.00 80.12 89 ARG A CA 1
ATOM 680 C C . ARG A 1 89 ? 20.971 -3.144 15.099 1.00 80.12 89 ARG A C 1
ATOM 682 O O . ARG A 1 89 ? 20.748 -4.331 14.835 1.00 80.12 89 ARG A O 1
ATOM 689 N N . PHE A 1 90 ? 20.221 -2.144 14.650 1.00 83.31 90 PHE A N 1
ATOM 690 C CA . PHE A 1 90 ? 19.124 -2.343 13.726 1.00 83.31 90 PHE A CA 1
ATOM 691 C C . PHE A 1 90 ? 19.678 -2.668 12.338 1.00 83.31 90 PHE A C 1
ATOM 693 O O . PHE A 1 90 ? 20.558 -1.977 11.825 1.00 83.31 90 PHE A O 1
ATOM 700 N N . ARG A 1 91 ? 19.152 -3.730 11.727 1.00 82.38 91 ARG A N 1
ATOM 701 C CA . ARG A 1 91 ? 19.424 -4.073 10.332 1.00 82.38 91 ARG A CA 1
ATOM 702 C C . ARG A 1 91 ? 18.142 -3.913 9.541 1.00 82.38 91 ARG A C 1
ATOM 704 O O . ARG A 1 91 ? 17.084 -4.367 9.973 1.00 82.38 91 ARG A O 1
ATOM 711 N N . TYR A 1 92 ? 18.253 -3.266 8.389 1.00 79.69 92 TYR A N 1
ATOM 712 C CA . TYR A 1 92 ? 17.146 -3.184 7.450 1.00 79.69 92 TYR A CA 1
ATOM 713 C C . TYR A 1 92 ? 16.822 -4.572 6.902 1.00 79.69 92 TYR A C 1
ATOM 715 O O . TYR A 1 92 ? 17.718 -5.392 6.712 1.00 79.69 92 TYR A O 1
ATOM 723 N N . ALA A 1 93 ? 15.542 -4.807 6.609 1.00 78.31 93 ALA A N 1
ATOM 724 C CA . ALA A 1 93 ? 15.130 -5.973 5.842 1.00 78.31 93 ALA A CA 1
ATOM 725 C C . ALA A 1 93 ? 15.856 -5.990 4.488 1.00 78.31 93 ALA A C 1
ATOM 727 O O . ALA A 1 93 ? 16.127 -4.931 3.910 1.00 78.31 93 ALA A O 1
ATOM 728 N N . ALA A 1 94 ? 16.154 -7.179 3.974 1.00 69.94 94 ALA A N 1
ATOM 729 C CA . ALA A 1 94 ? 16.978 -7.336 2.783 1.00 69.94 94 ALA A CA 1
ATOM 730 C C . ALA A 1 94 ? 16.355 -6.652 1.546 1.00 69.94 94 ALA A C 1
ATOM 732 O O . ALA A 1 94 ? 17.059 -5.993 0.775 1.00 69.94 94 ALA A O 1
ATOM 733 N N . GLY A 1 95 ? 15.019 -6.656 1.432 1.00 67.31 95 GLY A N 1
ATOM 734 C CA . GLY A 1 95 ? 14.308 -5.867 0.421 1.00 67.31 95 GLY A CA 1
ATOM 735 C C . GLY A 1 95 ? 14.532 -4.357 0.541 1.00 67.31 95 GLY A C 1
ATOM 736 O O . GLY A 1 95 ? 14.754 -3.673 -0.462 1.00 67.31 95 GLY A O 1
ATOM 737 N N . SER A 1 96 ? 14.561 -3.825 1.763 1.00 73.62 96 SER A N 1
ATOM 738 C CA . SER A 1 96 ? 14.850 -2.411 2.023 1.00 73.62 96 SER A CA 1
ATOM 739 C C . SER A 1 96 ? 16.310 -2.051 1.724 1.00 73.62 96 SER A C 1
ATOM 741 O O . SER A 1 96 ? 16.566 -0.957 1.215 1.00 73.62 96 SER A O 1
ATOM 743 N N . VAL A 1 97 ? 17.263 -2.956 1.984 1.00 71.69 97 VAL A N 1
ATOM 744 C CA . VAL A 1 97 ? 18.685 -2.775 1.632 1.00 71.69 97 VAL A CA 1
ATOM 745 C C . VAL A 1 97 ? 18.848 -2.662 0.118 1.00 71.69 97 VAL A C 1
ATOM 747 O O . VAL A 1 97 ? 19.422 -1.681 -0.356 1.00 71.69 97 VAL A O 1
ATOM 750 N N . LEU A 1 98 ? 18.259 -3.588 -0.642 1.00 68.12 98 LEU A N 1
ATOM 751 C CA . LEU A 1 98 ? 18.284 -3.583 -2.105 1.00 68.12 98 LEU A CA 1
ATOM 752 C C . LEU A 1 98 ? 17.743 -2.266 -2.683 1.00 68.12 98 LEU A C 1
ATOM 754 O O . LEU A 1 98 ? 18.379 -1.631 -3.528 1.00 68.12 98 LEU A O 1
ATOM 758 N N . VAL A 1 99 ? 16.591 -1.802 -2.191 1.00 71.94 99 VAL A N 1
ATOM 759 C CA . VAL A 1 99 ? 16.003 -0.541 -2.660 1.00 71.94 99 VAL A CA 1
ATOM 760 C C . VAL A 1 99 ? 16.890 0.655 -2.301 1.00 71.94 99 VAL A C 1
ATOM 762 O O . VAL A 1 99 ? 17.151 1.505 -3.154 1.00 71.94 99 VAL A O 1
ATOM 765 N N . LYS A 1 100 ? 17.367 0.749 -1.054 1.00 72.62 100 LYS A N 1
ATOM 766 C CA . LYS A 1 100 ? 18.109 1.927 -0.572 1.00 72.62 100 LYS A CA 1
ATOM 767 C C . LYS A 1 100 ? 19.534 2.006 -1.112 1.00 72.62 100 LYS A C 1
ATOM 769 O O . LYS A 1 100 ? 19.983 3.108 -1.422 1.00 72.62 100 LYS A O 1
ATOM 774 N N . GLN A 1 101 ? 20.236 0.882 -1.210 1.00 69.50 101 GLN A N 1
ATOM 775 C CA . GLN A 1 101 ? 21.649 0.851 -1.590 1.00 69.50 101 GLN A CA 1
ATOM 776 C C . GLN A 1 101 ? 21.855 0.692 -3.096 1.00 69.50 101 GLN A C 1
ATOM 778 O O . GLN A 1 101 ? 22.817 1.243 -3.626 1.00 69.50 101 GLN A O 1
ATOM 783 N N . LEU A 1 102 ? 20.940 0.008 -3.793 1.00 65.75 102 LEU A N 1
ATOM 784 C CA . LEU A 1 102 ? 21.062 -0.231 -5.229 1.00 65.75 102 LEU A CA 1
ATOM 785 C C . LEU A 1 102 ? 20.054 0.600 -6.028 1.00 65.75 102 LEU A C 1
ATOM 787 O O . LEU A 1 102 ? 20.450 1.491 -6.777 1.00 65.75 102 LEU A O 1
ATOM 791 N N . MET A 1 103 ? 18.748 0.376 -5.854 1.00 67.75 103 MET A N 1
ATOM 792 C CA . MET A 1 103 ? 17.747 0.962 -6.761 1.00 67.75 103 MET A CA 1
ATOM 793 C C . MET A 1 103 ? 17.672 2.495 -6.687 1.00 67.75 103 MET A C 1
ATOM 795 O O . MET A 1 103 ? 17.681 3.165 -7.719 1.00 67.75 103 MET A O 1
ATOM 799 N N . ASN A 1 104 ? 17.609 3.073 -5.484 1.00 75.25 104 ASN A N 1
ATOM 800 C CA . ASN A 1 104 ? 17.449 4.518 -5.297 1.00 75.25 104 ASN A CA 1
ATOM 801 C C . ASN A 1 104 ? 18.647 5.326 -5.836 1.00 75.25 104 ASN A C 1
ATOM 803 O O . ASN A 1 104 ? 18.422 6.308 -6.555 1.00 75.25 104 ASN A O 1
ATOM 807 N N . PRO A 1 105 ? 19.913 4.948 -5.559 1.00 71.62 105 PRO A N 1
ATOM 808 C CA . PRO A 1 105 ? 21.070 5.603 -6.162 1.00 71.62 105 PRO A CA 1
ATOM 809 C C . PRO A 1 105 ? 21.069 5.534 -7.688 1.00 71.62 105 PRO A C 1
ATOM 811 O O . PRO A 1 105 ? 21.360 6.548 -8.325 1.00 71.62 105 PRO A O 1
ATOM 814 N N . ILE A 1 106 ? 20.687 4.389 -8.265 1.00 67.19 106 ILE A N 1
ATOM 815 C CA . ILE A 1 106 ? 20.569 4.197 -9.717 1.00 67.19 106 ILE A CA 1
ATOM 816 C C . ILE A 1 106 ? 19.524 5.148 -10.301 1.00 67.19 106 ILE A C 1
ATOM 818 O O . ILE A 1 106 ? 19.831 5.953 -11.186 1.00 67.19 106 ILE A O 1
ATOM 822 N N . ALA A 1 107 ? 18.301 5.101 -9.767 1.00 72.81 107 ALA A N 1
ATOM 823 C CA . ALA A 1 107 ? 17.195 5.930 -10.226 1.00 72.81 107 ALA A CA 1
ATOM 824 C C . ALA A 1 107 ? 17.540 7.424 -10.133 1.00 72.81 107 ALA A C 1
ATOM 826 O O . ALA A 1 107 ? 17.261 8.184 -11.061 1.00 72.81 107 ALA A O 1
ATOM 827 N N . ARG A 1 108 ? 18.208 7.849 -9.050 1.00 78.81 108 ARG A N 1
ATOM 828 C CA . ARG A 1 108 ? 18.594 9.250 -8.841 1.00 78.81 108 ARG A CA 1
ATOM 829 C C . ARG A 1 108 ? 19.726 9.698 -9.763 1.00 78.81 108 ARG A C 1
ATOM 831 O O . ARG A 1 108 ? 19.607 10.756 -10.373 1.00 78.81 108 ARG A O 1
ATOM 838 N N . ARG A 1 109 ? 20.815 8.926 -9.861 1.00 73.75 109 ARG A N 1
ATOM 839 C CA . ARG A 1 109 ? 22.002 9.292 -10.657 1.00 73.75 109 ARG A CA 1
ATOM 840 C C . ARG A 1 109 ? 21.673 9.393 -12.145 1.00 73.75 109 ARG A C 1
ATOM 842 O O . ARG A 1 109 ? 22.179 10.286 -12.814 1.00 73.75 109 ARG A O 1
ATOM 849 N N . HIS A 1 110 ? 20.795 8.521 -12.634 1.00 71.38 110 HIS A N 1
ATOM 850 C CA . HIS A 1 110 ? 20.479 8.412 -14.059 1.00 71.38 110 HIS A CA 1
ATOM 851 C C . HIS A 1 110 ? 19.093 8.963 -14.425 1.00 71.38 110 HIS A C 1
ATOM 853 O O . HIS A 1 110 ? 18.668 8.879 -15.572 1.00 71.38 110 HIS A O 1
ATOM 859 N N . GLY A 1 111 ? 18.366 9.540 -13.462 1.00 75.94 111 GLY A N 1
ATOM 860 C CA . GLY A 1 111 ? 17.028 10.089 -13.685 1.00 75.94 111 GLY A CA 1
ATOM 861 C C . GLY A 1 111 ? 15.984 9.049 -14.107 1.00 75.94 111 GLY A C 1
ATOM 862 O O . GLY A 1 111 ? 14.978 9.431 -14.699 1.00 75.94 111 GLY A O 1
ATOM 863 N N . MET A 1 112 ? 16.212 7.764 -13.815 1.00 77.38 112 MET A N 1
ATOM 864 C CA . MET A 1 112 ? 15.337 6.639 -14.166 1.00 77.38 112 MET A CA 1
ATOM 865 C C . MET A 1 112 ? 14.226 6.474 -13.128 1.00 77.38 112 MET A C 1
ATOM 867 O O . MET A 1 112 ? 14.176 5.503 -12.374 1.00 77.38 112 MET A O 1
ATOM 871 N N . ARG A 1 113 ? 13.329 7.461 -13.065 1.00 79.75 113 ARG A N 1
ATOM 872 C CA . ARG A 1 113 ? 12.232 7.497 -12.089 1.00 79.75 113 ARG A CA 1
ATOM 873 C C . ARG A 1 113 ? 11.294 6.297 -12.228 1.00 79.75 113 ARG A C 1
ATOM 875 O O . ARG A 1 113 ? 10.736 5.863 -11.231 1.00 79.75 113 ARG A O 1
ATOM 882 N N . PHE A 1 114 ? 11.140 5.745 -13.430 1.00 77.00 114 PHE A N 1
ATOM 883 C CA . PHE A 1 114 ? 10.261 4.598 -13.673 1.00 77.00 114 PHE A CA 1
ATOM 884 C C . PHE A 1 114 ? 10.655 3.336 -12.887 1.00 77.00 114 PHE A C 1
ATOM 886 O O . PHE A 1 114 ? 9.782 2.541 -12.553 1.00 77.00 114 PHE A O 1
ATOM 893 N N . VAL A 1 115 ? 11.936 3.172 -12.532 1.00 72.75 115 VAL A N 1
ATOM 894 C CA . VAL A 1 115 ? 12.447 1.985 -11.821 1.00 72.75 115 VAL A CA 1
ATOM 895 C C . VAL A 1 115 ? 11.801 1.819 -10.444 1.00 72.75 115 VAL A C 1
ATOM 897 O O . VAL A 1 115 ? 11.576 0.696 -10.007 1.00 72.75 115 VAL A O 1
ATOM 900 N N . SER A 1 116 ? 11.451 2.917 -9.766 1.00 71.56 116 SER A N 1
ATOM 901 C CA . SER A 1 116 ? 10.765 2.856 -8.468 1.00 71.56 116 SER A CA 1
ATOM 902 C C . SER A 1 116 ? 9.246 2.688 -8.575 1.00 71.56 116 SER A C 1
ATOM 904 O O . SER A 1 116 ? 8.601 2.415 -7.564 1.00 71.56 116 SER A O 1
ATOM 906 N N . LEU A 1 117 ? 8.673 2.849 -9.775 1.00 73.69 117 LEU A N 1
ATOM 907 C CA . LEU A 1 117 ? 7.226 2.780 -10.025 1.00 73.69 117 LEU A CA 1
ATOM 908 C C . LEU A 1 117 ? 6.787 1.446 -10.644 1.00 73.69 117 LEU A C 1
ATOM 910 O O . LEU A 1 117 ? 5.590 1.167 -10.698 1.00 73.69 117 LEU A O 1
ATOM 914 N N . LEU A 1 118 ? 7.744 0.636 -11.106 1.00 64.12 118 LEU A N 1
ATOM 915 C CA . LEU A 1 118 ? 7.520 -0.729 -11.567 1.00 64.12 118 LEU A CA 1
ATOM 916 C C . LEU A 1 118 ? 7.290 -1.641 -10.354 1.00 64.12 118 LEU A C 1
ATOM 918 O O . LEU A 1 118 ? 8.215 -2.037 -9.647 1.00 64.12 118 LEU A O 1
ATOM 922 N N . LYS A 1 119 ? 6.014 -1.918 -10.099 1.00 61.38 119 LYS A N 1
ATOM 923 C CA . LYS A 1 119 ? 5.471 -2.917 -9.167 1.00 61.38 119 LYS A CA 1
ATOM 924 C C . LYS A 1 119 ? 4.495 -3.788 -9.979 1.00 61.38 119 LYS A C 1
ATOM 926 O O . LYS A 1 119 ? 3.976 -3.273 -10.972 1.00 61.38 119 LYS A O 1
ATOM 931 N N . PRO A 1 120 ? 4.223 -5.060 -9.628 1.00 46.53 120 PRO A N 1
ATOM 932 C CA . PRO A 1 120 ? 4.473 -5.748 -8.350 1.00 46.53 120 PRO A CA 1
ATOM 933 C C . PRO A 1 120 ? 5.861 -6.361 -8.156 1.00 46.53 120 PRO A C 1
ATOM 935 O O . PRO A 1 120 ? 6.248 -6.606 -7.016 1.00 46.53 120 PRO A O 1
ATOM 938 N N . ASP A 1 121 ? 6.621 -6.579 -9.223 1.00 54.09 121 ASP A N 1
ATOM 939 C CA . ASP A 1 121 ? 7.789 -7.449 -9.160 1.00 54.09 121 ASP A CA 1
ATOM 940 C C . ASP A 1 121 ? 9.110 -6.720 -9.482 1.00 54.09 121 ASP A C 1
ATOM 942 O O . ASP A 1 121 ? 9.232 -5.961 -10.449 1.00 54.09 121 ASP A O 1
ATOM 946 N N . PHE A 1 122 ? 10.110 -6.952 -8.624 1.00 53.28 122 PHE A N 1
ATOM 947 C CA . PHE A 1 122 ? 11.470 -6.432 -8.762 1.00 53.28 122 PHE A CA 1
ATOM 948 C C . PHE A 1 122 ? 12.122 -6.917 -10.061 1.00 53.28 122 PHE A C 1
ATOM 950 O O . PHE A 1 122 ? 12.902 -6.174 -10.658 1.00 53.28 122 PHE A O 1
ATOM 957 N N . GLN A 1 123 ? 11.788 -8.122 -10.527 1.00 50.75 123 GLN A N 1
ATOM 958 C CA . GLN A 1 123 ? 12.392 -8.706 -11.724 1.00 50.75 123 GLN A CA 1
ATOM 959 C C . GLN A 1 123 ? 11.892 -7.977 -12.969 1.00 50.75 123 GLN A C 1
ATOM 961 O O . GLN A 1 123 ? 12.710 -7.539 -13.774 1.00 50.75 123 GLN A O 1
ATOM 966 N N . GLY A 1 124 ? 10.585 -7.716 -13.076 1.00 56.34 124 GLY A N 1
ATOM 967 C CA . GLY A 1 124 ? 10.023 -6.832 -14.105 1.00 56.34 124 GLY A CA 1
ATOM 968 C C . GLY A 1 124 ? 10.693 -5.450 -14.145 1.00 56.34 124 GLY A C 1
ATOM 969 O O . GLY A 1 124 ? 11.099 -4.974 -15.208 1.00 56.34 124 GLY A O 1
ATOM 970 N N . ALA A 1 125 ? 10.900 -4.836 -12.975 1.00 58.75 125 ALA A N 1
ATOM 971 C CA . ALA A 1 125 ? 11.572 -3.541 -12.851 1.00 58.75 125 ALA A CA 1
ATOM 972 C C . ALA A 1 125 ? 13.043 -3.565 -13.302 1.00 58.75 125 ALA A C 1
ATOM 974 O O . ALA A 1 125 ? 13.481 -2.691 -14.056 1.00 58.75 125 ALA A O 1
ATOM 975 N N . ALA A 1 126 ? 13.804 -4.563 -12.847 1.00 56.72 126 ALA A N 1
ATOM 976 C CA . ALA A 1 126 ? 15.222 -4.728 -13.151 1.00 56.72 126 ALA A CA 1
ATOM 977 C C . ALA A 1 126 ? 15.449 -5.029 -14.633 1.00 56.72 126 ALA A C 1
ATOM 979 O O . ALA A 1 126 ? 16.315 -4.436 -15.276 1.00 56.72 126 ALA A O 1
ATOM 980 N N . LEU A 1 127 ? 14.621 -5.904 -15.191 1.00 55.41 127 LEU A N 1
ATOM 981 C CA . LEU A 1 127 ? 14.636 -6.225 -16.601 1.00 55.41 127 LEU A CA 1
ATOM 982 C C . LEU A 1 127 ? 14.320 -4.951 -17.418 1.00 55.41 127 LEU A C 1
ATOM 984 O O . LEU A 1 127 ? 15.009 -4.676 -18.399 1.00 55.41 127 LEU A O 1
ATOM 988 N N . ALA A 1 128 ? 13.309 -4.155 -17.037 1.00 62.19 128 ALA A N 1
ATOM 989 C CA . ALA A 1 128 ? 12.924 -2.983 -17.832 1.00 62.19 128 ALA A CA 1
ATOM 990 C C . ALA A 1 128 ? 14.023 -1.918 -17.782 1.00 62.19 128 ALA A C 1
ATOM 992 O O . ALA A 1 128 ? 14.340 -1.289 -18.791 1.00 62.19 128 ALA A O 1
ATOM 993 N N . ALA A 1 129 ? 14.665 -1.768 -16.620 1.00 63.09 129 ALA A N 1
ATOM 994 C CA . ALA A 1 129 ? 15.858 -0.948 -16.467 1.00 63.09 129 ALA A CA 1
ATOM 995 C C . ALA A 1 129 ? 17.004 -1.431 -17.371 1.00 63.09 129 ALA A C 1
ATOM 997 O O . ALA A 1 129 ? 17.650 -0.607 -18.020 1.00 63.09 129 ALA A O 1
ATOM 998 N N . LEU A 1 130 ? 17.228 -2.748 -17.465 1.00 57.34 130 LEU A N 1
ATOM 999 C CA . LEU A 1 130 ? 18.241 -3.339 -18.343 1.00 57.34 130 LEU A CA 1
ATOM 1000 C C . LEU A 1 130 ? 17.960 -3.049 -19.822 1.00 57.34 130 LEU A C 1
ATOM 1002 O O . LEU A 1 130 ? 18.880 -2.717 -20.563 1.00 57.34 130 LEU A O 1
ATOM 1006 N N . ALA A 1 131 ? 16.703 -3.127 -20.250 1.00 60.78 131 ALA A N 1
ATOM 1007 C CA . ALA A 1 131 ? 16.311 -2.839 -21.627 1.00 60.78 131 ALA A CA 1
ATOM 1008 C C . ALA A 1 131 ? 16.465 -1.358 -21.995 1.00 60.78 131 ALA A C 1
ATOM 1010 O O . ALA A 1 131 ? 16.817 -1.012 -23.123 1.00 60.78 131 ALA A O 1
ATOM 1011 N N . VAL A 1 132 ? 16.201 -0.479 -21.032 1.00 63.00 132 VAL A N 1
ATOM 1012 C CA . VAL A 1 132 ? 16.220 0.971 -21.224 1.00 63.00 132 VAL A CA 1
ATOM 1013 C C . VAL A 1 132 ? 17.637 1.541 -21.148 1.00 63.00 132 VAL A C 1
ATOM 1015 O O . VAL A 1 132 ? 17.967 2.450 -21.910 1.00 63.00 132 VAL A O 1
ATOM 1018 N N . ALA A 1 133 ? 18.473 1.019 -20.249 1.00 63.62 133 ALA A N 1
ATOM 1019 C CA . ALA A 1 133 ? 19.779 1.585 -19.932 1.00 63.62 133 ALA A CA 1
ATOM 1020 C C . ALA A 1 133 ? 20.832 0.504 -19.590 1.00 63.62 133 ALA A C 1
ATOM 1022 O O . ALA A 1 133 ? 21.381 0.495 -18.482 1.00 63.62 133 ALA A O 1
ATOM 1023 N N . PRO A 1 134 ? 21.171 -0.401 -20.529 1.00 58.12 134 PRO A N 1
ATOM 1024 C CA . PRO A 1 134 ? 22.016 -1.563 -20.248 1.00 58.12 134 PRO A CA 1
ATOM 1025 C C . PRO A 1 134 ? 23.433 -1.196 -19.791 1.00 58.12 134 PRO A C 1
ATOM 1027 O O . PRO A 1 134 ? 23.964 -1.840 -18.893 1.00 58.12 134 PRO A O 1
ATOM 1030 N N . GLY A 1 135 ? 24.041 -0.141 -20.348 1.00 56.44 135 GLY A N 1
ATOM 1031 C CA . GLY A 1 135 ? 25.378 0.315 -19.939 1.00 56.44 135 GLY A CA 1
ATOM 1032 C C . GLY A 1 135 ? 25.419 0.855 -18.506 1.00 56.44 135 GLY A C 1
ATOM 1033 O O . GLY A 1 135 ? 26.358 0.581 -17.763 1.00 56.44 135 GLY A O 1
ATOM 1034 N N . ILE A 1 136 ? 24.358 1.548 -18.088 1.00 60.38 136 ILE A N 1
ATOM 1035 C CA . ILE A 1 136 ? 24.193 2.062 -16.723 1.00 60.38 136 ILE A CA 1
ATOM 1036 C C . ILE A 1 136 ? 24.017 0.899 -15.747 1.00 60.38 136 ILE A C 1
ATOM 1038 O O . ILE A 1 136 ? 24.697 0.830 -14.728 1.00 60.38 136 ILE A O 1
ATOM 1042 N N . VAL A 1 137 ? 23.144 -0.046 -16.093 1.00 54.16 137 VAL A N 1
ATOM 1043 C CA . VAL A 1 137 ? 22.920 -1.267 -15.319 1.00 54.16 137 VAL A CA 1
ATOM 1044 C C . VAL A 1 137 ? 24.240 -2.044 -15.169 1.00 54.16 137 VAL A C 1
ATOM 1046 O O . VAL A 1 137 ? 24.657 -2.297 -14.043 1.00 54.16 137 VAL A O 1
ATOM 1049 N N . LYS A 1 138 ? 24.989 -2.301 -16.250 1.00 53.12 138 LYS A N 1
ATOM 1050 C CA . LYS A 1 138 ? 26.287 -3.011 -16.203 1.00 53.12 138 LYS A CA 1
ATOM 1051 C C . LYS A 1 138 ? 27.368 -2.308 -15.369 1.00 53.12 138 LYS A C 1
ATOM 1053 O O . LYS A 1 138 ? 28.061 -2.977 -14.611 1.00 53.12 138 LYS A O 1
ATOM 1058 N N . GLN A 1 139 ? 27.509 -0.982 -15.460 1.00 54.66 139 GLN A N 1
ATOM 1059 C CA . GLN A 1 139 ? 28.477 -0.224 -14.644 1.00 54.66 139 GLN A CA 1
ATOM 1060 C C . GLN A 1 139 ? 28.201 -0.353 -13.139 1.00 54.66 139 GLN A C 1
ATOM 1062 O O . GLN A 1 139 ? 29.123 -0.353 -12.325 1.00 54.66 139 GLN A O 1
ATOM 1067 N N . LEU A 1 140 ? 26.927 -0.469 -12.772 1.00 48.47 140 LEU A N 1
ATOM 1068 C CA . LEU A 1 140 ? 26.484 -0.653 -11.394 1.00 48.47 140 LEU A CA 1
ATOM 1069 C C . LEU A 1 140 ? 26.589 -2.103 -10.928 1.00 48.47 140 LEU A C 1
ATOM 1071 O O . LEU A 1 140 ? 26.867 -2.337 -9.758 1.00 48.47 140 LEU A O 1
ATOM 1075 N N . PHE A 1 141 ? 26.452 -3.058 -11.844 1.00 46.09 141 PHE A N 1
ATOM 1076 C CA . PHE A 1 141 ? 26.646 -4.475 -11.574 1.00 46.09 141 PHE A CA 1
ATOM 1077 C C . PHE A 1 141 ? 28.115 -4.928 -11.701 1.00 46.09 141 PHE A C 1
ATOM 1079 O O . PHE A 1 141 ? 28.357 -6.100 -11.908 1.00 46.09 141 PHE A O 1
ATOM 1086 N N . SER A 1 142 ? 29.134 -4.070 -11.566 1.00 46.59 142 SER A N 1
ATOM 1087 C CA . SER A 1 142 ? 30.537 -4.527 -11.694 1.00 46.59 142 SER A CA 1
ATOM 1088 C C . SER A 1 142 ? 30.901 -5.666 -10.712 1.00 46.59 142 SER A C 1
ATOM 1090 O O . SER A 1 142 ? 30.390 -5.706 -9.596 1.00 46.59 142 SER A O 1
ATOM 1092 N N . ALA A 1 143 ? 31.747 -6.599 -11.175 1.00 38.19 143 ALA A N 1
ATOM 1093 C CA . ALA A 1 143 ? 32.201 -7.882 -10.596 1.00 38.19 143 ALA A CA 1
ATOM 1094 C C . ALA A 1 143 ? 31.519 -8.417 -9.311 1.00 38.19 143 ALA A C 1
ATOM 1096 O O . ALA A 1 143 ? 30.877 -9.457 -9.382 1.00 38.19 143 ALA A O 1
ATOM 1097 N N . ALA A 1 144 ? 31.612 -7.736 -8.163 1.00 37.44 144 ALA A N 1
ATOM 1098 C CA . ALA A 1 144 ? 30.959 -8.155 -6.912 1.00 37.44 144 ALA A CA 1
ATOM 1099 C C . ALA A 1 144 ? 29.417 -8.151 -7.001 1.00 37.44 144 ALA A C 1
ATOM 1101 O O . ALA A 1 144 ? 28.731 -9.013 -6.468 1.00 37.44 144 ALA A O 1
ATOM 1102 N N . SER A 1 145 ? 28.846 -7.199 -7.739 1.00 43.12 145 SER A N 1
ATOM 1103 C CA . SER A 1 145 ? 27.401 -7.112 -7.983 1.00 43.12 145 SER A CA 1
ATOM 1104 C C . SER A 1 145 ? 26.955 -7.968 -9.171 1.00 43.12 145 SER A C 1
ATOM 1106 O O . SER A 1 145 ? 25.801 -8.386 -9.229 1.00 43.12 145 SER A O 1
ATOM 1108 N N . LEU A 1 146 ? 27.866 -8.252 -10.107 1.00 39.53 146 LEU A N 1
ATOM 1109 C CA . LEU A 1 146 ? 27.652 -9.181 -11.218 1.00 39.53 146 LEU A CA 1
ATOM 1110 C C . LEU A 1 146 ? 27.537 -10.602 -10.692 1.00 39.53 146 LEU A C 1
ATOM 1112 O O . LEU A 1 146 ? 26.747 -11.343 -11.244 1.00 39.53 146 LEU A O 1
ATOM 1116 N N . ASP A 1 147 ? 28.237 -10.961 -9.615 1.00 38.38 147 ASP A N 1
ATOM 1117 C CA . ASP A 1 147 ? 28.073 -12.261 -8.967 1.00 38.38 147 ASP A CA 1
ATOM 1118 C C . ASP A 1 147 ? 26.694 -12.379 -8.306 1.00 38.38 147 ASP A C 1
ATOM 1120 O O . ASP A 1 147 ? 26.022 -13.384 -8.486 1.00 38.38 147 ASP A O 1
ATOM 1124 N N . ILE A 1 148 ? 26.184 -11.310 -7.682 1.00 40.41 148 ILE A N 1
ATOM 1125 C CA . ILE A 1 148 ? 24.796 -11.245 -7.193 1.00 40.41 148 ILE A CA 1
ATOM 1126 C C . ILE A 1 148 ? 23.815 -11.366 -8.362 1.00 40.41 148 ILE A C 1
ATOM 1128 O O . ILE A 1 148 ? 22.951 -12.233 -8.330 1.00 40.41 148 ILE A O 1
ATOM 1132 N N . ALA A 1 149 ? 23.967 -10.554 -9.416 1.00 39.75 149 ALA A N 1
ATOM 1133 C CA . ALA A 1 149 ? 23.125 -10.584 -10.614 1.00 39.75 149 ALA A CA 1
ATOM 1134 C C . ALA A 1 149 ? 23.206 -11.920 -11.368 1.00 39.75 149 ALA A C 1
ATOM 1136 O O . ALA A 1 149 ? 22.216 -12.396 -11.904 1.00 39.75 149 ALA A O 1
ATOM 1137 N N . TRP A 1 150 ? 24.364 -12.565 -11.386 1.00 40.56 150 TRP A N 1
ATOM 1138 C CA . TRP A 1 150 ? 24.588 -13.862 -12.011 1.00 40.56 150 TRP A CA 1
ATOM 1139 C C . TRP A 1 150 ? 24.070 -15.000 -11.134 1.00 40.56 150 TRP A C 1
ATOM 1141 O O . TRP A 1 150 ? 23.500 -15.952 -11.658 1.00 40.56 150 TRP A O 1
ATOM 1151 N N . GLN A 1 151 ? 24.137 -14.875 -9.808 1.00 40.91 151 GLN A N 1
ATOM 1152 C CA . GLN A 1 151 ? 23.417 -15.728 -8.861 1.00 40.91 151 GLN A CA 1
ATOM 1153 C C . GLN A 1 151 ? 21.890 -15.600 -9.029 1.00 40.91 151 GLN A C 1
ATOM 1155 O O . GLN A 1 151 ? 21.196 -16.599 -8.829 1.00 40.91 151 GLN A O 1
ATOM 1160 N N . LEU A 1 152 ? 21.371 -14.442 -9.478 1.00 40.78 152 LEU A N 1
ATOM 1161 C CA . LEU A 1 152 ? 19.970 -14.287 -9.920 1.00 40.78 152 LEU A CA 1
ATOM 1162 C C . LEU A 1 152 ? 19.653 -15.126 -11.159 1.00 40.78 152 LEU A C 1
ATOM 1164 O O . LEU A 1 152 ? 18.562 -15.675 -11.260 1.00 40.78 152 LEU A O 1
ATOM 1168 N N . PHE A 1 153 ? 20.599 -15.231 -12.096 1.00 37.47 153 PHE A N 1
ATOM 1169 C CA . PHE A 1 153 ? 20.396 -15.903 -13.382 1.00 37.47 153 PHE A CA 1
ATOM 1170 C C . PHE A 1 153 ? 20.686 -17.411 -13.361 1.00 37.47 153 PHE A C 1
ATOM 1172 O O . PHE A 1 153 ? 19.996 -18.178 -14.027 1.00 37.47 153 PHE A O 1
ATOM 1179 N N . LYS A 1 154 ? 21.699 -17.873 -12.616 1.00 38.09 154 LYS A N 1
ATOM 1180 C CA . LYS A 1 154 ? 22.238 -19.241 -12.745 1.00 38.09 154 LYS A CA 1
ATOM 1181 C C . LYS A 1 154 ? 21.555 -20.295 -11.870 1.00 38.09 154 LYS A C 1
ATOM 1183 O O . LYS A 1 154 ? 21.679 -21.488 -12.149 1.00 38.09 154 LYS A O 1
ATOM 1188 N N . LYS A 1 155 ? 20.822 -19.904 -10.822 1.00 39.81 155 LYS A N 1
ATOM 1189 C CA . LYS A 1 155 ? 20.136 -20.856 -9.920 1.00 39.81 155 LYS A CA 1
ATOM 1190 C C . LYS A 1 155 ? 18.812 -21.408 -10.480 1.00 39.81 155 LYS A C 1
ATOM 1192 O O . LYS A 1 155 ? 18.070 -22.048 -9.749 1.00 39.81 155 LYS A O 1
ATOM 1197 N N . ALA A 1 156 ? 18.583 -21.273 -11.787 1.00 32.38 156 ALA A N 1
ATOM 1198 C CA . ALA A 1 156 ? 17.551 -22.002 -12.523 1.00 32.38 156 ALA A CA 1
ATOM 1199 C C . ALA A 1 156 ? 17.897 -23.492 -12.778 1.00 32.38 156 ALA A C 1
ATOM 1201 O O . ALA A 1 156 ? 17.092 -24.192 -13.386 1.00 32.38 156 ALA A O 1
ATOM 1202 N N . GLY A 1 157 ? 19.063 -24.015 -12.343 1.00 32.19 157 GLY A N 1
ATOM 1203 C CA . GLY A 1 157 ? 19.419 -25.394 -12.724 1.00 32.19 157 GLY A CA 1
ATOM 1204 C C . GLY A 1 157 ? 20.492 -26.205 -11.984 1.00 32.19 157 GLY A C 1
ATOM 1205 O O . GLY A 1 157 ? 20.658 -27.364 -12.355 1.00 32.19 157 GLY A O 1
ATOM 1206 N N . SER A 1 158 ? 21.221 -25.735 -10.963 1.00 26.17 158 SER A N 1
ATOM 1207 C CA . SER A 1 158 ? 22.144 -26.655 -10.254 1.00 26.17 158 SER A CA 1
ATOM 1208 C C . SER A 1 158 ? 22.581 -26.208 -8.862 1.00 26.17 158 SER A C 1
ATOM 1210 O O . SER A 1 158 ? 22.959 -25.055 -8.660 1.00 26.17 158 SER A O 1
ATOM 1212 N N . ALA A 1 159 ? 22.615 -27.168 -7.935 1.00 36.78 159 ALA A N 1
ATOM 1213 C CA . ALA A 1 159 ? 23.179 -27.042 -6.598 1.00 36.78 159 ALA A CA 1
ATOM 1214 C C . ALA A 1 159 ? 24.718 -27.013 -6.626 1.00 36.78 159 ALA A C 1
ATOM 1216 O O . ALA A 1 159 ? 25.338 -27.972 -7.081 1.00 36.78 159 ALA A O 1
ATOM 1217 N N . ALA A 1 160 ? 25.324 -25.959 -6.076 1.00 25.98 160 ALA A N 1
ATOM 1218 C CA . ALA A 1 160 ? 26.652 -26.004 -5.463 1.00 25.98 160 ALA A CA 1
ATOM 1219 C C . ALA A 1 160 ? 26.861 -24.781 -4.552 1.00 25.98 160 ALA A C 1
ATOM 1221 O O . ALA A 1 160 ? 26.595 -23.647 -4.943 1.00 25.98 160 ALA A O 1
ATOM 1222 N N . SER A 1 161 ? 27.317 -25.049 -3.329 1.00 36.72 161 SER A N 1
ATOM 1223 C CA . SER A 1 161 ? 27.811 -24.102 -2.323 1.00 36.72 161 SER A CA 1
ATOM 1224 C C . SER A 1 161 ? 29.162 -23.504 -2.725 1.00 36.72 161 SER A C 1
ATOM 1226 O O . SER A 1 161 ? 29.904 -24.222 -3.381 1.00 36.72 161 SER A O 1
ATOM 1228 N N . PHE A 1 162 ? 29.514 -22.289 -2.270 1.00 24.36 162 PHE A N 1
ATOM 1229 C CA . PHE A 1 162 ? 30.745 -21.973 -1.503 1.00 24.36 162 PHE A CA 1
ATOM 1230 C C . PHE A 1 162 ? 30.902 -20.459 -1.196 1.00 24.36 162 PHE A C 1
ATOM 1232 O O . PHE A 1 162 ? 30.624 -19.628 -2.049 1.00 24.36 162 PHE A O 1
ATOM 1239 N N . ALA A 1 163 ? 31.456 -20.204 0.005 1.00 25.58 163 ALA A N 1
ATOM 1240 C CA . ALA A 1 163 ? 32.259 -19.065 0.505 1.00 25.58 163 ALA A CA 1
ATOM 1241 C C . ALA A 1 163 ? 31.607 -17.723 0.952 1.00 25.58 163 ALA A C 1
ATOM 1243 O O . ALA A 1 163 ? 31.405 -16.811 0.166 1.00 25.58 163 ALA A O 1
ATOM 1244 N N . GLU A 1 164 ? 31.384 -17.668 2.276 1.00 31.20 164 GLU A N 1
ATOM 1245 C CA . GLU A 1 164 ? 31.624 -16.630 3.312 1.00 31.20 164 GLU A CA 1
ATOM 1246 C C . GLU A 1 164 ? 31.372 -15.114 3.090 1.00 31.20 164 GLU A C 1
ATOM 1248 O O . GLU A 1 164 ? 32.079 -14.425 2.367 1.00 31.20 164 GLU A O 1
ATOM 1253 N N . GLU A 1 165 ? 30.444 -14.618 3.930 1.00 31.80 165 GLU A N 1
ATOM 1254 C CA . GLU A 1 165 ? 30.209 -13.239 4.411 1.00 31.80 165 GLU A CA 1
ATOM 1255 C C . GLU A 1 165 ? 29.709 -12.159 3.433 1.00 31.80 165 GLU A C 1
ATOM 1257 O O . GLU A 1 165 ? 29.935 -10.970 3.648 1.00 31.80 165 GLU A O 1
ATOM 1262 N N . GLU A 1 166 ? 28.880 -12.528 2.458 1.00 35.25 166 GLU A N 1
ATOM 1263 C CA . GLU A 1 166 ? 27.930 -11.581 1.853 1.00 35.25 166 GLU A CA 1
ATOM 1264 C C . GLU A 1 166 ? 26.495 -11.917 2.284 1.00 35.25 166 GLU A C 1
ATOM 1266 O O . GLU A 1 166 ? 26.106 -13.085 2.347 1.00 35.25 166 GLU A O 1
ATOM 1271 N N . GLU A 1 167 ? 25.716 -10.894 2.664 1.00 37.91 167 GLU A N 1
ATOM 1272 C CA . GLU A 1 167 ? 24.318 -11.054 3.083 1.00 37.91 167 GLU A CA 1
ATOM 1273 C C . GLU A 1 167 ? 23.522 -11.704 1.940 1.00 37.91 167 GLU A C 1
ATOM 1275 O O . GLU A 1 167 ? 23.270 -11.082 0.910 1.00 37.91 167 GLU A O 1
ATOM 1280 N N . GLU A 1 168 ? 23.152 -12.977 2.111 1.00 38.66 168 GLU A N 1
ATOM 1281 C CA . GLU A 1 168 ? 22.435 -13.761 1.106 1.00 38.66 168 GLU A CA 1
ATOM 1282 C C . GLU A 1 168 ? 21.058 -13.134 0.855 1.00 38.66 168 GLU A C 1
ATOM 1284 O O . GLU A 1 168 ? 20.115 -13.273 1.635 1.00 38.66 168 GLU A O 1
ATOM 1289 N N . LEU A 1 169 ? 20.949 -12.408 -0.257 1.00 39.09 169 LEU A N 1
ATOM 1290 C CA . LEU A 1 169 ? 19.759 -11.659 -0.634 1.00 39.09 169 LEU A CA 1
ATOM 1291 C C . LEU A 1 169 ? 18.606 -12.563 -1.124 1.00 39.09 169 LEU A C 1
ATOM 1293 O O . LEU A 1 169 ? 17.699 -12.045 -1.738 1.00 39.09 169 LEU A O 1
ATOM 1297 N N . GLY A 1 170 ? 18.585 -13.890 -0.944 1.00 35.72 170 GLY A N 1
ATOM 1298 C CA . GLY A 1 170 ? 17.408 -14.751 -1.238 1.00 35.72 170 GLY A CA 1
ATOM 1299 C C . GLY A 1 170 ? 16.779 -14.666 -2.650 1.00 35.72 170 GLY A C 1
ATOM 1300 O O . GLY A 1 170 ? 15.766 -15.302 -2.926 1.00 35.72 170 GLY A O 1
ATOM 1301 N N . LEU A 1 171 ? 17.358 -13.889 -3.565 1.00 39.91 171 LEU A N 1
ATOM 1302 C CA . LEU A 1 171 ? 16.725 -13.476 -4.811 1.00 39.91 171 LEU A CA 1
ATOM 1303 C C . LEU A 1 171 ? 16.643 -14.648 -5.806 1.00 39.91 171 LEU A C 1
ATOM 1305 O O . LEU A 1 171 ? 15.732 -14.689 -6.625 1.00 39.91 171 LEU A O 1
ATOM 1309 N N . ALA A 1 172 ? 17.546 -15.627 -5.693 1.00 37.66 172 ALA A N 1
ATOM 1310 C CA . ALA A 1 172 ? 17.581 -16.829 -6.525 1.00 37.66 172 ALA A CA 1
ATOM 1311 C C . ALA A 1 172 ? 16.274 -17.647 -6.501 1.00 37.66 172 ALA A C 1
ATOM 1313 O O . ALA A 1 172 ? 15.915 -18.238 -7.515 1.00 37.66 172 ALA A O 1
ATOM 1314 N N . GLU A 1 173 ? 15.553 -17.663 -5.377 1.00 39.12 173 GLU A N 1
ATOM 1315 C CA . GLU A 1 173 ? 14.295 -18.410 -5.235 1.00 39.12 173 GLU A CA 1
ATOM 1316 C C . GLU A 1 173 ? 13.173 -17.771 -6.069 1.00 39.12 173 GLU A C 1
ATOM 1318 O O . GLU A 1 173 ? 12.457 -18.469 -6.777 1.00 39.12 173 GLU A O 1
ATOM 1323 N N . ARG A 1 174 ? 13.111 -16.432 -6.123 1.00 40.38 174 ARG A N 1
ATOM 1324 C CA . ARG A 1 174 ? 12.126 -15.709 -6.947 1.00 40.38 174 ARG A CA 1
ATOM 1325 C C . ARG A 1 174 ? 12.398 -15.814 -8.445 1.00 40.38 174 ARG A C 1
ATOM 1327 O O . ARG A 1 174 ? 11.467 -15.748 -9.238 1.00 40.38 174 ARG A O 1
ATOM 1334 N N . PHE A 1 175 ? 13.658 -15.940 -8.867 1.00 38.50 175 PHE A N 1
ATOM 1335 C CA . PHE A 1 175 ? 14.005 -16.107 -10.289 1.00 38.50 175 PHE A CA 1
ATOM 1336 C C . PHE A 1 175 ? 13.690 -17.507 -10.822 1.00 38.50 175 PHE A C 1
ATOM 1338 O O . PHE A 1 175 ? 13.382 -17.638 -12.004 1.00 38.50 175 PHE A O 1
ATOM 1345 N N . ALA A 1 176 ? 13.702 -18.537 -9.973 1.00 40.75 176 ALA A N 1
ATOM 1346 C CA . ALA A 1 176 ? 13.277 -19.880 -10.364 1.00 40.75 176 ALA A CA 1
ATOM 1347 C C . ALA A 1 176 ? 11.771 -19.948 -10.693 1.00 40.75 176 ALA A C 1
ATOM 1349 O O . ALA A 1 176 ? 11.384 -20.666 -11.614 1.00 40.75 176 ALA A O 1
ATOM 1350 N N . ASP A 1 177 ? 10.946 -19.136 -10.025 1.00 38.50 177 ASP A N 1
ATOM 1351 C CA . ASP A 1 177 ? 9.499 -19.035 -10.282 1.00 38.50 177 ASP A CA 1
ATOM 1352 C C . ASP A 1 177 ? 9.158 -18.409 -11.654 1.00 38.50 177 ASP A C 1
ATOM 1354 O O . ASP A 1 177 ? 8.017 -18.480 -12.106 1.00 38.50 177 ASP A O 1
ATOM 1358 N N . ALA A 1 178 ? 10.144 -17.815 -12.338 1.00 41.94 178 ALA A N 1
ATOM 1359 C CA . ALA A 1 178 ? 9.964 -17.039 -13.564 1.00 41.94 178 ALA A CA 1
ATOM 1360 C C . ALA A 1 178 ? 9.933 -17.884 -14.863 1.00 41.94 178 ALA A C 1
ATOM 1362 O O . ALA A 1 178 ? 9.494 -17.391 -15.898 1.00 41.94 178 ALA A O 1
ATOM 1363 N N . GLY A 1 179 ? 10.379 -19.149 -14.832 1.00 40.50 179 GLY A N 1
ATOM 1364 C CA . GLY A 1 179 ? 10.162 -20.122 -15.920 1.00 40.50 179 GLY A CA 1
ATOM 1365 C C . GLY A 1 179 ? 10.784 -19.801 -17.293 1.00 40.50 179 GLY A C 1
ATOM 1366 O O . GLY A 1 179 ? 10.135 -20.029 -18.309 1.00 40.50 179 GLY A O 1
ATOM 1367 N N . LEU A 1 180 ? 12.013 -19.271 -17.346 1.00 44.44 180 LEU A N 1
ATOM 1368 C CA . LEU A 1 180 ? 12.698 -18.938 -18.610 1.00 44.44 180 LEU A CA 1
ATOM 1369 C C . LEU A 1 180 ? 13.180 -20.171 -19.395 1.00 44.44 180 LEU A C 1
ATOM 1371 O O . LEU A 1 180 ? 13.779 -21.086 -18.827 1.00 44.44 180 LEU A O 1
ATOM 1375 N N . GLU A 1 181 ? 13.022 -20.134 -20.719 1.00 44.28 181 GLU A N 1
ATOM 1376 C CA . GLU A 1 181 ? 13.531 -21.147 -21.649 1.00 44.28 181 GLU A CA 1
ATOM 1377 C C . GLU A 1 181 ? 14.998 -20.889 -22.053 1.00 44.28 181 GLU A C 1
ATOM 1379 O O . GLU A 1 181 ? 15.501 -19.762 -22.042 1.00 44.28 181 GLU A O 1
ATOM 1384 N N . ALA A 1 182 ? 15.707 -21.940 -22.480 1.00 44.22 182 ALA A N 1
ATOM 1385 C CA . ALA A 1 182 ? 17.148 -21.884 -22.771 1.00 44.22 182 ALA A CA 1
ATOM 1386 C C . ALA A 1 182 ? 17.537 -20.885 -23.885 1.00 44.22 182 ALA A C 1
ATOM 1388 O O . ALA A 1 182 ? 18.603 -20.270 -23.834 1.00 44.22 182 ALA A O 1
ATOM 1389 N N . GLU A 1 183 ? 16.674 -20.700 -24.886 1.00 45.03 183 GLU A N 1
ATOM 1390 C CA . GLU A 1 183 ? 16.889 -19.739 -25.978 1.00 45.03 183 GLU A CA 1
ATOM 1391 C C . GLU A 1 183 ? 16.770 -18.281 -25.493 1.00 45.03 183 GLU A C 1
ATOM 1393 O O . GLU A 1 183 ? 17.483 -17.392 -25.961 1.00 45.03 183 GLU A O 1
ATOM 1398 N N . GLU A 1 184 ? 15.918 -18.040 -24.495 1.00 47.28 184 GLU A N 1
ATOM 1399 C CA . GLU A 1 184 ? 15.704 -16.722 -23.892 1.00 47.28 184 GLU A CA 1
ATOM 1400 C C . GLU A 1 184 ? 16.876 -16.328 -22.991 1.00 47.28 184 GLU A C 1
ATOM 1402 O O . GLU A 1 184 ? 17.332 -15.182 -23.026 1.00 47.28 184 GLU A O 1
ATOM 1407 N N . ALA A 1 185 ? 17.420 -17.296 -22.250 1.00 47.12 185 ALA A N 1
ATOM 1408 C CA . ALA A 1 185 ? 18.635 -17.110 -21.464 1.00 47.12 185 ALA A CA 1
ATOM 1409 C C . ALA A 1 185 ? 19.832 -16.718 -22.352 1.00 47.12 185 ALA A C 1
ATOM 1411 O O . ALA A 1 185 ? 20.553 -15.772 -22.032 1.00 47.12 185 ALA A O 1
ATOM 1412 N N . ALA A 1 186 ? 19.997 -17.371 -23.509 1.00 47.03 186 ALA A N 1
ATOM 1413 C CA . ALA A 1 186 ? 21.079 -17.080 -24.454 1.00 47.03 186 ALA A CA 1
ATOM 1414 C C . ALA A 1 186 ? 20.945 -15.697 -25.125 1.00 47.03 186 ALA A C 1
ATOM 1416 O O . ALA A 1 186 ? 21.932 -14.991 -25.338 1.00 47.03 186 ALA A O 1
ATOM 1417 N N . ALA A 1 187 ? 19.720 -15.272 -25.441 1.00 49.72 187 ALA A N 1
ATOM 1418 C CA . ALA A 1 187 ? 19.434 -13.934 -25.962 1.00 49.72 187 ALA A CA 1
ATOM 1419 C C . ALA A 1 187 ? 19.784 -12.818 -24.961 1.00 49.72 187 ALA A C 1
ATOM 1421 O O . ALA A 1 187 ? 20.339 -11.769 -25.321 1.00 49.72 187 ALA A O 1
ATOM 1422 N N . LEU A 1 188 ? 19.462 -13.051 -23.690 1.00 46.59 188 LEU A N 1
ATOM 1423 C CA . LEU A 1 188 ? 19.792 -12.146 -22.603 1.00 46.59 188 LEU A CA 1
ATOM 1424 C C . LEU A 1 188 ? 21.307 -12.093 -22.366 1.00 46.59 188 LEU A C 1
ATOM 1426 O O . LEU A 1 188 ? 21.863 -11.004 -22.234 1.00 46.59 188 LEU A O 1
ATOM 1430 N N . GLU A 1 189 ? 21.983 -13.241 -22.426 1.00 45.25 189 GLU A N 1
ATOM 1431 C CA . GLU A 1 189 ? 23.443 -13.358 -22.363 1.00 45.25 189 GLU A CA 1
ATOM 1432 C C . GLU A 1 189 ? 24.130 -12.598 -23.508 1.00 45.25 189 GLU A C 1
ATOM 1434 O O . GLU A 1 189 ? 25.067 -11.843 -23.265 1.00 45.25 189 GLU A O 1
ATOM 1439 N N . ALA A 1 190 ? 23.622 -12.678 -24.741 1.00 50.09 190 ALA A N 1
ATOM 1440 C CA . ALA A 1 190 ? 24.160 -11.920 -25.876 1.00 50.09 190 ALA A CA 1
ATOM 1441 C C . ALA A 1 190 ? 24.020 -10.392 -25.707 1.00 50.09 190 ALA A C 1
ATOM 1443 O O . ALA A 1 190 ? 24.868 -9.627 -26.168 1.00 50.09 190 ALA A O 1
ATOM 1444 N N . THR A 1 191 ? 22.968 -9.938 -25.018 1.00 47.56 191 THR A N 1
ATOM 1445 C CA . THR A 1 191 ? 22.752 -8.516 -24.679 1.00 47.56 191 THR A CA 1
ATOM 1446 C C . THR A 1 191 ? 23.643 -8.077 -23.504 1.00 47.56 191 THR A C 1
ATOM 1448 O O . THR A 1 191 ? 24.101 -6.930 -23.422 1.00 47.56 191 THR A O 1
ATOM 1451 N N . LEU A 1 192 ? 23.930 -9.006 -22.590 1.00 42.75 192 LEU A N 1
ATOM 1452 C CA . LEU A 1 192 ? 24.712 -8.789 -21.375 1.00 42.75 192 LEU A CA 1
ATOM 1453 C C . LEU A 1 192 ? 26.224 -9.018 -21.536 1.00 42.75 192 LEU A C 1
ATOM 1455 O O . LEU A 1 192 ? 26.980 -8.461 -20.746 1.00 42.75 192 LEU A O 1
ATOM 1459 N N . GLY A 1 193 ? 26.678 -9.728 -22.568 1.00 38.59 193 GLY A N 1
ATOM 1460 C CA . GLY A 1 193 ? 28.082 -10.100 -22.756 1.00 38.59 193 GLY A CA 1
ATOM 1461 C C . GLY A 1 193 ? 29.042 -8.940 -23.058 1.00 38.59 193 GLY A C 1
ATOM 1462 O O . GLY A 1 193 ? 28.633 -7.855 -23.482 1.00 38.59 193 GLY A O 1
ATOM 1463 N N . ASP A 1 194 ? 30.338 -9.209 -22.864 1.00 39.41 194 ASP A N 1
ATOM 1464 C CA . ASP A 1 194 ? 31.492 -8.297 -23.019 1.00 39.41 194 ASP A CA 1
ATOM 1465 C C . ASP A 1 194 ? 31.943 -8.092 -24.485 1.00 39.41 194 ASP A C 1
ATOM 1467 O O . ASP A 1 194 ? 33.121 -7.905 -24.796 1.00 39.41 194 ASP A O 1
ATOM 1471 N N . GLY A 1 195 ? 31.016 -8.141 -25.443 1.00 36.03 195 GLY A N 1
ATOM 1472 C CA . GLY A 1 195 ? 31.355 -7.967 -26.855 1.00 36.03 195 GLY A CA 1
ATOM 1473 C C . GLY A 1 195 ? 31.695 -6.504 -27.198 1.00 36.03 195 GLY A C 1
ATOM 1474 O O . GLY A 1 195 ? 30.846 -5.640 -26.984 1.00 36.03 195 GLY A O 1
ATOM 1475 N N . PRO A 1 196 ? 32.841 -6.195 -27.845 1.00 31.62 196 PRO A N 1
ATOM 1476 C CA . PRO A 1 196 ? 33.214 -4.827 -28.253 1.00 31.62 196 PRO A CA 1
ATOM 1477 C C . PRO A 1 196 ? 32.282 -4.208 -29.316 1.00 31.62 196 PRO A C 1
ATOM 1479 O O . PRO A 1 196 ? 32.420 -3.041 -29.667 1.00 31.62 196 PRO A O 1
ATOM 1482 N N . ALA A 1 197 ? 31.319 -4.978 -29.830 1.00 38.72 197 ALA A N 1
ATOM 1483 C CA . ALA A 1 197 ? 30.266 -4.506 -30.725 1.00 38.72 197 ALA A CA 1
ATOM 1484 C C . ALA A 1 197 ? 29.002 -4.016 -29.987 1.00 38.72 197 ALA A C 1
ATOM 1486 O O . ALA A 1 197 ? 28.127 -3.420 -30.616 1.00 38.72 197 ALA A O 1
ATOM 1487 N N . ALA A 1 198 ? 28.887 -4.241 -28.673 1.00 41.72 198 ALA A N 1
ATOM 1488 C CA . ALA A 1 198 ? 27.724 -3.866 -27.873 1.00 41.72 198 ALA A CA 1
ATOM 1489 C C . ALA A 1 198 ? 27.786 -2.393 -27.427 1.00 41.72 198 ALA A C 1
ATOM 1491 O O . ALA A 1 198 ? 27.670 -2.093 -26.248 1.00 41.72 198 ALA A O 1
ATOM 1492 N N . PHE A 1 199 ? 27.875 -1.490 -28.410 1.00 42.53 199 PHE A N 1
ATOM 1493 C CA . PHE A 1 199 ? 27.661 -0.038 -28.303 1.00 42.53 199 PHE A CA 1
ATOM 1494 C C . PHE A 1 199 ? 28.918 0.789 -27.976 1.00 42.53 199 PHE A C 1
ATOM 1496 O O . PHE A 1 199 ? 29.232 1.080 -26.827 1.00 42.53 199 PHE A O 1
ATOM 1503 N N . ALA A 1 200 ? 29.607 1.214 -29.041 1.00 33.06 200 ALA A N 1
ATOM 1504 C CA . ALA A 1 200 ? 30.489 2.379 -29.009 1.00 33.06 200 ALA A CA 1
ATOM 1505 C C . ALA A 1 200 ? 29.688 3.656 -28.667 1.00 33.06 200 ALA A C 1
ATOM 1507 O O . ALA A 1 200 ? 28.498 3.731 -28.979 1.00 33.06 200 ALA A O 1
ATOM 1508 N N . ASP A 1 201 ? 30.370 4.615 -28.033 1.00 39.28 201 ASP A N 1
ATOM 1509 C CA . ASP A 1 201 ? 29.888 5.876 -27.444 1.00 39.28 201 ASP A CA 1
ATOM 1510 C C . ASP A 1 201 ? 28.631 6.521 -28.073 1.00 39.28 201 ASP A C 1
ATOM 1512 O O . ASP A 1 201 ? 28.490 6.645 -29.295 1.00 39.28 201 ASP A O 1
ATOM 1516 N N . GLU A 1 202 ? 27.749 7.015 -27.190 1.00 44.97 202 GLU A N 1
ATOM 1517 C CA . GLU A 1 202 ? 26.416 7.594 -27.454 1.00 44.97 202 GLU A CA 1
ATOM 1518 C C . GLU A 1 202 ? 26.357 8.657 -28.570 1.00 44.97 202 GLU A C 1
ATOM 1520 O O . GLU A 1 202 ? 25.297 8.852 -29.166 1.00 44.97 202 GLU A O 1
ATOM 1525 N N . GLU A 1 203 ? 27.466 9.316 -28.915 1.00 39.81 203 GLU A N 1
ATOM 1526 C CA . GLU A 1 203 ? 27.502 10.360 -29.949 1.00 39.81 203 GLU A CA 1
ATOM 1527 C C . GLU A 1 203 ? 27.504 9.837 -31.397 1.00 39.81 203 GLU A C 1
ATOM 1529 O O . GLU A 1 203 ? 27.267 10.613 -32.324 1.00 39.81 203 GLU A O 1
ATOM 1534 N N . THR A 1 204 ? 27.712 8.535 -31.637 1.00 42.03 204 THR A N 1
ATOM 1535 C CA . THR A 1 204 ? 27.812 7.980 -33.008 1.00 42.03 204 THR A CA 1
ATOM 1536 C C . THR A 1 204 ? 26.982 6.717 -33.239 1.00 42.03 204 THR A C 1
ATOM 1538 O O . THR A 1 204 ? 27.370 5.802 -33.968 1.00 42.03 204 THR A O 1
ATOM 1541 N N . MET A 1 205 ? 25.775 6.659 -32.673 1.00 42.97 205 MET A N 1
ATOM 1542 C CA . MET A 1 205 ? 24.861 5.544 -32.932 1.00 42.97 205 MET A CA 1
ATOM 1543 C C . MET A 1 205 ? 24.360 5.555 -34.385 1.00 42.97 205 MET A C 1
ATOM 1545 O O . MET A 1 205 ? 23.440 6.283 -34.759 1.00 42.97 205 MET A O 1
ATOM 1549 N N . SER A 1 206 ? 24.966 4.706 -35.219 1.00 46.16 206 SER A N 1
ATOM 1550 C CA . SER A 1 206 ? 24.537 4.472 -36.598 1.00 46.16 206 SER A CA 1
ATOM 1551 C C . SER A 1 206 ? 23.080 3.982 -36.659 1.00 46.16 206 SER A C 1
ATOM 1553 O O . SER A 1 206 ? 22.565 3.341 -35.739 1.00 46.16 206 SER A O 1
ATOM 1555 N N . THR A 1 207 ? 22.402 4.200 -37.788 1.00 40.12 207 THR A N 1
ATOM 1556 C CA . THR A 1 207 ? 21.038 3.696 -38.040 1.00 40.12 207 THR A CA 1
ATOM 1557 C C . THR A 1 207 ? 20.930 2.167 -37.884 1.00 40.12 207 THR A C 1
ATOM 1559 O O . THR A 1 207 ? 19.842 1.647 -37.636 1.00 40.12 207 THR A O 1
ATOM 1562 N N . ALA A 1 208 ? 22.047 1.435 -37.997 1.00 34.56 208 ALA A N 1
ATOM 1563 C CA . ALA A 1 208 ? 22.130 0.001 -37.726 1.00 34.56 208 ALA A CA 1
ATOM 1564 C C . ALA A 1 208 ? 22.097 -0.312 -36.219 1.00 34.56 208 ALA A C 1
ATOM 1566 O O . ALA A 1 208 ? 21.378 -1.218 -35.805 1.00 34.56 208 ALA A O 1
ATOM 1567 N N . SER A 1 209 ? 22.773 0.488 -35.391 1.00 38.03 209 SER A N 1
ATOM 1568 C CA . SER A 1 209 ? 22.765 0.363 -33.928 1.00 38.03 209 SER A CA 1
ATOM 1569 C C . SER A 1 209 ? 21.381 0.656 -33.335 1.00 38.03 209 SER A C 1
ATOM 1571 O O . SER A 1 209 ? 20.936 -0.041 -32.428 1.00 38.03 209 SER A O 1
ATOM 1573 N N . LEU A 1 210 ? 20.638 1.615 -33.905 1.00 41.81 210 LEU A N 1
ATOM 1574 C CA . LEU A 1 210 ? 19.231 1.864 -33.552 1.00 41.81 210 LEU A CA 1
ATOM 1575 C C . LEU A 1 210 ? 18.303 0.698 -33.938 1.00 41.81 210 LEU A C 1
ATOM 1577 O O . LEU A 1 210 ? 17.368 0.384 -33.200 1.00 41.81 210 LEU A O 1
ATOM 1581 N N . LYS A 1 211 ? 18.553 0.035 -35.076 1.00 42.91 211 LYS A N 1
ATOM 1582 C CA . LYS A 1 211 ? 17.795 -1.156 -35.502 1.00 42.91 211 LYS A CA 1
ATOM 1583 C C . LYS A 1 211 ? 18.093 -2.372 -34.621 1.00 42.91 211 LYS A C 1
ATOM 1585 O O . LYS A 1 211 ? 17.158 -3.081 -34.264 1.00 42.91 211 LYS A O 1
ATOM 1590 N N . LEU A 1 212 ? 19.350 -2.571 -34.226 1.00 41.59 212 LEU A N 1
ATOM 1591 C CA . LEU A 1 212 ? 19.770 -3.598 -33.266 1.00 41.59 212 LEU A CA 1
ATOM 1592 C C . LEU A 1 212 ? 19.197 -3.343 -31.869 1.00 41.59 212 LEU A C 1
ATOM 1594 O O . LEU A 1 212 ? 18.635 -4.257 -31.278 1.00 41.59 212 LEU A O 1
ATOM 1598 N N . ALA A 1 213 ? 19.229 -2.098 -31.385 1.00 46.56 213 ALA A N 1
ATOM 1599 C CA . ALA A 1 213 ? 18.588 -1.725 -30.126 1.00 46.56 213 ALA A CA 1
ATOM 1600 C C . ALA A 1 213 ? 17.073 -1.983 -30.168 1.00 46.56 213 ALA A C 1
ATOM 1602 O O . ALA A 1 213 ? 16.523 -2.537 -29.226 1.00 46.56 213 ALA A O 1
ATOM 1603 N N . ARG A 1 214 ? 16.386 -1.660 -31.275 1.00 50.75 214 ARG A N 1
ATOM 1604 C CA . ARG A 1 214 ? 14.960 -1.994 -31.454 1.00 50.75 214 ARG A CA 1
ATOM 1605 C C . ARG A 1 214 ? 14.699 -3.500 -31.531 1.00 50.75 214 ARG A C 1
ATOM 1607 O O . ARG A 1 214 ? 13.683 -3.949 -31.015 1.00 50.75 214 ARG A O 1
ATOM 1614 N N . ALA A 1 215 ? 15.583 -4.279 -32.153 1.00 53.66 215 ALA A N 1
ATOM 1615 C CA . ALA A 1 215 ? 15.469 -5.737 -32.188 1.00 53.66 215 ALA A CA 1
ATOM 1616 C C . ALA A 1 215 ? 15.677 -6.356 -30.794 1.00 53.66 215 ALA A C 1
ATOM 1618 O O . ALA A 1 215 ? 14.882 -7.197 -30.384 1.00 53.66 215 ALA A O 1
ATOM 1619 N N . GLY A 1 216 ? 16.668 -5.874 -30.037 1.00 50.66 216 GLY A N 1
ATOM 1620 C CA . GLY A 1 216 ? 16.894 -6.255 -28.641 1.00 50.66 216 GLY A CA 1
ATOM 1621 C C . GLY A 1 216 ? 15.722 -5.876 -27.736 1.00 50.66 216 GLY A C 1
ATOM 1622 O O . GLY A 1 216 ? 15.257 -6.710 -26.969 1.00 50.66 216 GLY A O 1
ATOM 1623 N N . LEU A 1 217 ? 15.165 -4.669 -27.893 1.00 55.31 217 LEU A N 1
ATOM 1624 C CA . LEU A 1 217 ? 13.960 -4.233 -27.177 1.00 55.31 217 LEU A CA 1
ATOM 1625 C C . LEU A 1 217 ? 12.738 -5.098 -27.502 1.00 55.31 217 LEU A C 1
ATOM 1627 O O . LEU A 1 217 ? 11.953 -5.368 -26.603 1.00 55.31 217 LEU A O 1
ATOM 1631 N N . LYS A 1 218 ? 12.572 -5.555 -28.750 1.00 55.81 218 LYS A N 1
ATOM 1632 C CA . LYS A 1 218 ? 11.483 -6.471 -29.136 1.00 55.81 218 LYS A CA 1
ATOM 1633 C C . LYS A 1 218 ? 11.650 -7.867 -28.538 1.00 55.81 218 LYS A C 1
ATOM 1635 O O . LYS A 1 218 ? 10.685 -8.432 -28.040 1.00 55.81 218 LYS A O 1
ATOM 1640 N N . LEU A 1 219 ? 12.867 -8.406 -28.559 1.00 53.91 219 LEU A N 1
ATOM 1641 C CA . LEU A 1 219 ? 13.184 -9.701 -27.954 1.00 53.91 219 LEU A CA 1
ATOM 1642 C C . LEU A 1 219 ? 12.956 -9.669 -26.439 1.00 53.91 219 LEU A C 1
ATOM 1644 O O . LEU A 1 219 ? 12.292 -10.530 -25.870 1.00 53.91 219 LEU A O 1
ATOM 1648 N N . TYR A 1 220 ? 13.428 -8.599 -25.810 1.00 55.84 220 TYR A N 1
ATOM 1649 C CA . TYR A 1 220 ? 13.222 -8.327 -24.402 1.00 55.84 220 TYR A CA 1
ATOM 1650 C C . TYR A 1 220 ? 11.744 -8.056 -24.059 1.00 55.84 220 TYR A C 1
ATOM 1652 O O . TYR A 1 220 ? 11.267 -8.533 -23.037 1.00 55.84 220 TYR A O 1
ATOM 1660 N N . ALA A 1 221 ? 10.991 -7.348 -24.907 1.00 61.81 221 ALA A N 1
ATOM 1661 C CA . ALA A 1 221 ? 9.543 -7.180 -24.770 1.00 61.81 221 ALA A CA 1
ATOM 1662 C C . ALA A 1 221 ? 8.810 -8.527 -24.822 1.00 61.81 221 ALA A C 1
ATOM 1664 O O . ALA A 1 221 ? 7.899 -8.752 -24.032 1.00 61.81 221 ALA A O 1
ATOM 1665 N N . GLY A 1 222 ? 9.239 -9.440 -25.699 1.00 59.41 222 GLY A N 1
ATOM 1666 C CA . GLY A 1 222 ? 8.750 -10.818 -25.730 1.00 59.41 222 GLY A CA 1
ATOM 1667 C C . GLY A 1 222 ? 9.031 -11.566 -24.423 1.00 59.41 222 GLY A C 1
ATOM 1668 O O . GLY A 1 222 ? 8.133 -12.214 -23.890 1.00 59.41 222 GLY A O 1
ATOM 1669 N N . MET A 1 223 ? 10.235 -11.410 -23.864 1.00 56.53 223 MET A N 1
ATOM 1670 C CA . MET A 1 223 ? 10.605 -11.973 -22.559 1.00 56.53 223 MET A CA 1
ATOM 1671 C C . MET A 1 223 ? 9.793 -11.341 -21.416 1.00 56.53 223 MET A C 1
ATOM 1673 O O . MET A 1 223 ? 9.246 -12.057 -20.589 1.00 56.53 223 MET A O 1
ATOM 1677 N N . GLN A 1 224 ? 9.622 -10.014 -21.390 1.00 58.25 224 GLN A N 1
ATOM 1678 C CA . GLN A 1 224 ? 8.752 -9.328 -20.425 1.00 58.25 224 GLN A CA 1
ATOM 1679 C C . GLN A 1 224 ? 7.306 -9.780 -20.528 1.00 58.25 224 GLN A C 1
ATOM 1681 O O . GLN A 1 224 ? 6.692 -10.045 -19.509 1.00 58.25 224 GLN A O 1
ATOM 1686 N N . LYS A 1 225 ? 6.762 -9.918 -21.734 1.00 61.03 225 LYS A N 1
ATOM 1687 C CA . LYS A 1 225 ? 5.400 -10.409 -21.950 1.00 61.03 225 LYS A CA 1
ATOM 1688 C C . LYS A 1 225 ? 5.198 -11.808 -21.360 1.00 61.03 225 LYS A C 1
ATOM 1690 O O . LYS A 1 225 ? 4.141 -12.076 -20.795 1.00 61.03 225 LYS A O 1
ATOM 1695 N N . ARG A 1 226 ? 6.206 -12.681 -21.476 1.00 58.72 226 ARG A N 1
ATOM 1696 C CA . ARG A 1 226 ? 6.194 -14.046 -20.923 1.00 58.72 226 ARG A CA 1
ATOM 1697 C C . ARG A 1 226 ? 6.349 -14.057 -19.402 1.00 58.72 226 ARG A C 1
ATOM 1699 O O . ARG A 1 226 ? 5.565 -14.718 -18.736 1.00 58.72 226 ARG A O 1
ATOM 1706 N N . LEU A 1 227 ? 7.288 -13.273 -18.873 1.00 52.28 227 LEU A N 1
ATOM 1707 C CA . LEU A 1 227 ? 7.586 -13.178 -17.440 1.00 52.28 227 LEU A CA 1
ATOM 1708 C C . LEU A 1 227 ? 6.507 -12.444 -16.637 1.00 52.28 227 LEU A C 1
ATOM 1710 O O . LEU A 1 227 ? 6.140 -12.862 -15.548 1.00 52.28 227 LEU A O 1
ATOM 1714 N N . VAL A 1 228 ? 6.001 -11.332 -17.171 1.00 55.34 228 VAL A N 1
ATOM 1715 C CA . VAL A 1 228 ? 4.956 -10.525 -16.532 1.00 55.34 228 VAL A CA 1
ATOM 1716 C C . VAL A 1 228 ? 3.597 -11.196 -16.690 1.00 55.34 228 VAL A C 1
ATOM 1718 O O . VAL A 1 228 ? 2.761 -11.039 -15.811 1.00 55.34 228 VAL A O 1
ATOM 1721 N N . GLY A 1 229 ? 3.346 -11.949 -17.767 1.00 61.12 229 GLY A N 1
ATOM 1722 C CA . GLY A 1 229 ? 2.087 -12.676 -17.948 1.00 61.12 229 GLY A CA 1
ATOM 1723 C C . GLY A 1 229 ? 0.858 -11.830 -17.576 1.00 61.12 229 GLY A C 1
ATOM 1724 O O . GLY A 1 229 ? 0.748 -10.649 -17.920 1.00 61.12 229 GLY A O 1
ATOM 1725 N N . THR A 1 230 ? -0.081 -12.400 -16.828 1.00 56.31 230 THR A N 1
ATOM 1726 C CA . THR A 1 230 ? -1.262 -11.679 -16.328 1.00 56.31 230 THR A CA 1
ATOM 1727 C C . THR A 1 230 ? -0.988 -10.777 -15.116 1.00 56.31 230 THR A C 1
ATOM 1729 O O . THR A 1 230 ? -1.883 -10.012 -14.758 1.00 56.31 230 THR A O 1
ATOM 1732 N N . LEU A 1 231 ? 0.229 -10.760 -14.545 1.00 56.75 231 LEU A N 1
ATOM 1733 C CA . LEU A 1 231 ? 0.575 -10.026 -13.312 1.00 56.75 231 LEU A CA 1
ATOM 1734 C C . LEU A 1 231 ? 0.284 -8.525 -13.417 1.00 56.75 231 LEU A C 1
ATOM 1736 O O . LEU A 1 231 ? -0.188 -7.914 -12.459 1.00 56.75 231 LEU A O 1
ATOM 1740 N N . GLY A 1 232 ? 0.526 -7.924 -14.588 1.00 59.34 232 GLY A N 1
ATOM 1741 C CA . GLY A 1 232 ? 0.253 -6.503 -14.824 1.00 59.34 232 GLY A CA 1
ATOM 1742 C C . GLY A 1 232 ? -1.232 -6.141 -14.718 1.00 59.34 232 GLY A C 1
ATOM 1743 O O . GLY A 1 232 ? -1.562 -5.060 -14.239 1.00 59.34 232 GLY A O 1
ATOM 1744 N N . ASP A 1 233 ? -2.128 -7.051 -15.109 1.00 63.62 233 ASP A N 1
ATOM 1745 C CA . ASP A 1 233 ? -3.580 -6.870 -15.007 1.00 63.62 233 ASP A CA 1
ATOM 1746 C C . ASP A 1 233 ? -4.120 -7.329 -13.649 1.00 63.62 233 ASP A C 1
ATOM 1748 O O . ASP A 1 233 ? -4.986 -6.676 -13.066 1.00 63.62 233 ASP A O 1
ATOM 1752 N N . GLU A 1 234 ? -3.606 -8.446 -13.135 1.00 68.94 234 GLU A N 1
ATOM 1753 C CA . GLU A 1 234 ? -3.973 -9.024 -11.841 1.00 68.94 234 GLU A CA 1
ATOM 1754 C C . GLU A 1 234 ? -3.656 -8.079 -10.689 1.00 68.94 234 GLU A C 1
ATOM 1756 O O . GLU A 1 234 ? -4.470 -7.928 -9.779 1.00 68.94 234 GLU A O 1
ATOM 1761 N N . TYR A 1 235 ? -2.551 -7.336 -10.775 1.00 72.69 235 TYR A N 1
ATOM 1762 C CA . TYR A 1 235 ? -2.203 -6.332 -9.778 1.00 72.69 235 TYR A CA 1
ATOM 1763 C C . TYR A 1 235 ? -3.316 -5.299 -9.553 1.00 72.69 235 TYR A C 1
ATOM 1765 O O . TYR A 1 235 ? -3.546 -4.879 -8.420 1.00 72.69 235 TYR A O 1
ATOM 1773 N N . PHE A 1 236 ? -4.056 -4.917 -10.597 1.00 80.19 236 PHE A N 1
ATOM 1774 C CA . PHE A 1 236 ? -5.127 -3.927 -10.475 1.00 80.19 236 PHE A CA 1
ATOM 1775 C C . PHE A 1 236 ? -6.506 -4.529 -10.174 1.00 80.19 236 PHE A C 1
ATOM 1777 O O . PHE A 1 236 ? -7.426 -3.768 -9.847 1.00 80.19 236 PHE A O 1
ATOM 1784 N N . ARG A 1 237 ? -6.663 -5.857 -10.216 1.00 87.00 237 ARG A N 1
ATOM 1785 C CA . ARG A 1 237 ? -7.903 -6.526 -9.794 1.00 87.00 237 ARG A CA 1
ATOM 1786 C C . ARG A 1 237 ? -8.093 -6.399 -8.284 1.00 87.00 237 ARG A C 1
ATOM 1788 O O . ARG A 1 237 ? -7.131 -6.319 -7.532 1.00 87.00 237 ARG A O 1
ATOM 1795 N N . LEU A 1 238 ? -9.346 -6.359 -7.837 1.00 92.75 238 LEU A N 1
ATOM 1796 C CA . LEU A 1 238 ? -9.642 -6.361 -6.402 1.00 92.75 238 LEU A CA 1
ATOM 1797 C C . LEU A 1 238 ? -9.542 -7.763 -5.799 1.00 92.75 238 LEU A C 1
ATOM 1799 O O . LEU A 1 238 ? -9.263 -7.883 -4.614 1.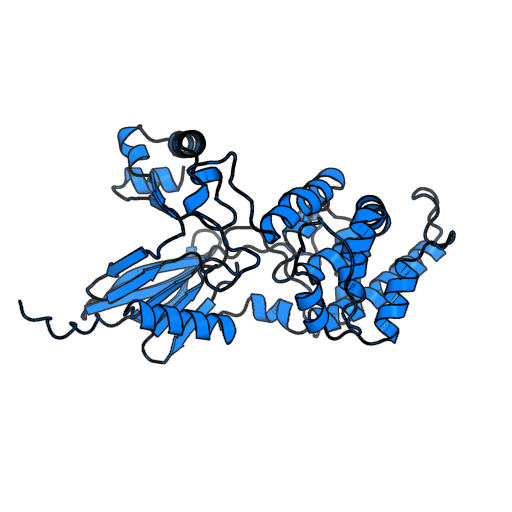00 92.75 238 LEU A O 1
ATOM 1803 N N . GLU A 1 239 ? -9.730 -8.813 -6.596 1.00 93.44 239 GLU A N 1
ATOM 1804 C CA . GLU A 1 239 ? -9.615 -10.182 -6.096 1.00 93.44 239 GLU A CA 1
ATOM 1805 C C . GLU A 1 239 ? -8.182 -10.436 -5.592 1.00 93.44 239 GLU A C 1
ATOM 1807 O O . GLU A 1 239 ? -7.230 -10.202 -6.346 1.00 93.44 239 GLU A O 1
ATOM 1812 N N . PRO A 1 240 ? -8.005 -10.867 -4.332 1.00 91.31 240 PRO A N 1
ATOM 1813 C CA . PRO A 1 240 ? -6.699 -11.229 -3.808 1.00 91.31 240 PRO A CA 1
ATOM 1814 C C . PRO A 1 240 ? -6.177 -12.523 -4.407 1.00 91.31 240 PRO A C 1
ATOM 1816 O O . PRO A 1 240 ? -6.939 -13.416 -4.778 1.00 91.31 240 PRO A O 1
ATOM 1819 N N . GLU A 1 241 ? -4.858 -12.653 -4.403 1.00 85.94 241 GLU A N 1
ATOM 1820 C CA . GLU A 1 241 ? -4.216 -13.930 -4.682 1.00 85.94 241 GLU A CA 1
ATOM 1821 C C . GLU A 1 241 ? -4.527 -14.948 -3.574 1.00 85.94 241 GLU A C 1
ATOM 1823 O O . GLU A 1 241 ? -4.814 -14.595 -2.425 1.00 85.94 241 GLU A O 1
ATOM 1828 N N . GLU A 1 242 ? -4.425 -16.240 -3.890 1.00 88.31 242 GLU A N 1
ATOM 1829 C CA . GLU A 1 242 ? -4.703 -17.302 -2.914 1.00 88.31 242 GLU A CA 1
ATOM 1830 C C . GLU A 1 242 ? -3.781 -17.234 -1.688 1.00 88.31 242 GLU A C 1
ATOM 1832 O O . GLU A 1 242 ? -4.222 -17.529 -0.576 1.00 88.31 242 GLU A O 1
ATOM 1837 N N . ALA A 1 243 ? -2.534 -16.782 -1.858 1.00 85.12 243 ALA A N 1
ATOM 1838 C CA . ALA A 1 243 ? -1.609 -16.552 -0.750 1.00 85.12 243 ALA A CA 1
ATOM 1839 C C . ALA A 1 243 ? -2.077 -15.399 0.160 1.00 85.12 243 ALA A C 1
ATOM 1841 O O . ALA A 1 243 ? -2.163 -15.575 1.378 1.00 85.12 243 ALA A O 1
ATOM 1842 N N . GLU A 1 244 ? -2.463 -14.253 -0.419 1.00 88.19 244 GLU A N 1
ATOM 1843 C CA . GLU A 1 244 ? -3.018 -13.111 0.328 1.00 88.19 244 GLU A CA 1
ATOM 1844 C C . GLU A 1 244 ? -4.288 -13.524 1.094 1.00 88.19 244 GLU A C 1
ATOM 1846 O O . GLU A 1 244 ? -4.463 -13.193 2.271 1.00 88.19 244 GLU A O 1
ATOM 1851 N N . TRP A 1 245 ? -5.165 -14.303 0.451 1.00 93.50 245 TRP A N 1
ATOM 1852 C CA . TRP A 1 245 ? -6.396 -14.793 1.066 1.00 93.50 245 TRP A CA 1
ATOM 1853 C C . TRP A 1 245 ? -6.148 -15.826 2.175 1.00 93.50 245 TRP A C 1
ATOM 1855 O O . TRP A 1 245 ? -6.793 -15.787 3.229 1.00 93.50 245 TRP A O 1
ATOM 1865 N N . ALA A 1 246 ? -5.209 -16.755 1.984 1.00 93.00 246 ALA A N 1
ATOM 1866 C CA . ALA A 1 246 ? -4.810 -17.707 3.018 1.00 93.00 246 ALA A CA 1
ATOM 1867 C C . ALA A 1 246 ? -4.284 -16.989 4.271 1.00 93.00 246 ALA A C 1
ATOM 1869 O O . ALA A 1 246 ? -4.646 -17.355 5.396 1.00 93.00 246 ALA A O 1
ATOM 1870 N N . ASP A 1 247 ? -3.514 -15.922 4.079 1.00 90.94 247 ASP A N 1
ATOM 1871 C CA . ASP A 1 247 ? -2.975 -15.107 5.162 1.00 90.94 247 ASP A CA 1
ATOM 1872 C C . ASP A 1 247 ? -4.052 -14.325 5.903 1.00 90.94 247 ASP A C 1
ATOM 1874 O O . ASP A 1 247 ? -4.081 -14.345 7.140 1.00 90.94 247 ASP A O 1
ATOM 1878 N N . ALA A 1 248 ? -4.988 -13.717 5.173 1.00 93.88 248 ALA A N 1
ATOM 1879 C CA . ALA A 1 248 ? -6.148 -13.060 5.760 1.00 93.88 248 ALA A CA 1
ATOM 1880 C C . ALA A 1 248 ? -6.960 -14.031 6.633 1.00 93.88 248 ALA A C 1
ATOM 1882 O O . ALA A 1 248 ? -7.242 -13.729 7.795 1.00 93.88 248 ALA A O 1
ATOM 1883 N N . ARG A 1 249 ? -7.254 -15.241 6.134 1.00 95.31 249 ARG A N 1
ATOM 1884 C CA . ARG A 1 249 ? -7.968 -16.278 6.905 1.00 95.31 249 ARG A CA 1
ATOM 1885 C C . ARG A 1 249 ? -7.208 -16.707 8.154 1.00 95.31 249 ARG A C 1
ATOM 1887 O O . ARG A 1 249 ? -7.798 -16.857 9.226 1.00 95.31 249 ARG A O 1
ATOM 1894 N N . ARG A 1 250 ? -5.891 -16.894 8.042 1.00 94.69 250 ARG A N 1
ATOM 1895 C CA . ARG A 1 250 ? -5.032 -17.257 9.175 1.00 94.69 250 ARG A CA 1
ATOM 1896 C C . ARG A 1 250 ? -5.053 -16.177 10.258 1.00 94.69 250 ARG A C 1
ATOM 1898 O O . ARG A 1 250 ? -5.157 -16.514 11.438 1.00 94.69 250 ARG A O 1
ATOM 1905 N N . LEU A 1 251 ? -4.957 -14.902 9.875 1.00 93.69 251 LEU A N 1
ATOM 1906 C CA . LEU A 1 251 ? -5.010 -13.768 10.801 1.00 93.69 251 LEU A CA 1
ATOM 1907 C C . LEU A 1 251 ? -6.390 -13.638 11.451 1.00 93.69 251 LEU A C 1
ATOM 1909 O O . LEU A 1 251 ? -6.464 -13.567 12.676 1.00 93.69 251 LEU A O 1
ATOM 1913 N N . ALA A 1 252 ? -7.464 -13.692 10.661 1.00 95.00 252 ALA A N 1
ATOM 1914 C CA . ALA A 1 252 ? -8.837 -13.656 11.158 1.00 95.00 252 ALA A CA 1
ATOM 1915 C C . ALA A 1 252 ? -9.067 -14.728 12.232 1.00 95.00 252 ALA A C 1
ATOM 1917 O O . ALA A 1 252 ? -9.453 -14.411 13.354 1.00 95.00 252 ALA A O 1
ATOM 1918 N N . LYS A 1 253 ? -8.698 -15.983 11.940 1.00 94.88 253 LYS A N 1
ATOM 1919 C CA . LYS A 1 253 ? -8.808 -17.098 12.890 1.00 94.88 253 LYS A CA 1
ATOM 1920 C C . LYS A 1 253 ? -7.954 -16.901 14.143 1.00 94.88 253 LYS A C 1
ATOM 1922 O O . LYS A 1 253 ? -8.406 -17.193 15.244 1.00 94.88 253 LYS A O 1
ATOM 1927 N N . LYS A 1 254 ? -6.705 -16.447 13.993 1.00 94.12 254 LYS A N 1
ATOM 1928 C CA . LYS A 1 254 ? -5.775 -16.271 15.122 1.00 94.12 254 LYS A CA 1
ATOM 1929 C C . LYS A 1 254 ? -6.258 -15.206 16.111 1.00 94.12 254 LYS A C 1
ATOM 1931 O O . LYS A 1 254 ? -6.003 -15.342 17.304 1.00 94.12 254 LYS A O 1
ATOM 1936 N N . PHE A 1 255 ? -6.901 -14.152 15.615 1.00 93.50 255 PHE A N 1
ATOM 1937 C CA . PHE A 1 255 ? -7.299 -12.989 16.413 1.00 93.50 255 PHE A CA 1
ATOM 1938 C C . PHE A 1 255 ? -8.811 -12.868 16.632 1.00 93.50 255 PHE A C 1
ATOM 1940 O O . PHE A 1 255 ? -9.254 -11.861 17.194 1.00 93.50 255 PHE A O 1
ATOM 1947 N N . ASP A 1 256 ? -9.565 -13.893 16.223 1.00 94.50 256 ASP A N 1
ATOM 1948 C CA . ASP A 1 256 ? -11.028 -13.962 16.298 1.00 94.50 256 ASP A CA 1
ATOM 1949 C C . ASP A 1 256 ? -11.722 -12.773 15.607 1.00 94.50 256 ASP A C 1
ATOM 1951 O O . ASP A 1 256 ? -12.708 -12.224 16.085 1.00 94.50 256 ASP A O 1
ATOM 1955 N N . ALA A 1 257 ? -11.151 -12.303 14.497 1.00 95.81 257 ALA A N 1
ATOM 1956 C CA . ALA A 1 257 ? -11.619 -11.111 13.800 1.00 95.81 257 ALA A CA 1
ATOM 1957 C C . ALA A 1 257 ? -12.576 -11.469 12.656 1.00 95.81 257 ALA A C 1
ATOM 1959 O O . ALA A 1 257 ? -12.278 -12.339 11.838 1.00 95.81 257 ALA A O 1
ATOM 1960 N N . GLY A 1 258 ? -13.692 -10.743 12.560 1.00 96.31 258 GLY A N 1
ATOM 1961 C CA . GLY A 1 258 ? -14.626 -10.838 11.432 1.00 96.31 258 GLY A CA 1
ATOM 1962 C C . GLY A 1 258 ? -14.137 -10.089 10.189 1.00 96.31 258 GLY A C 1
ATOM 1963 O O . GLY A 1 258 ? -14.650 -10.304 9.092 1.00 96.31 258 GLY A O 1
ATOM 1964 N N . ALA A 1 259 ? -13.134 -9.220 10.346 1.00 97.94 259 ALA A N 1
ATOM 1965 C CA . ALA A 1 259 ? -12.498 -8.527 9.237 1.00 97.94 259 ALA A CA 1
ATOM 1966 C C . ALA A 1 259 ? -10.982 -8.380 9.407 1.00 97.94 259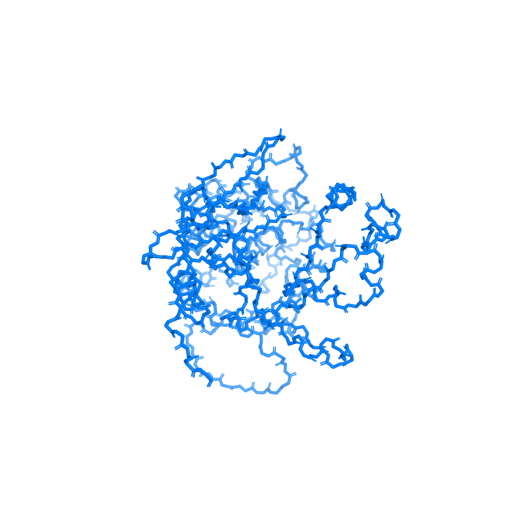 ALA A C 1
ATOM 1968 O O . ALA A 1 259 ? -10.480 -8.273 10.527 1.00 97.94 259 ALA A O 1
ATOM 1969 N N . VAL A 1 260 ? -10.263 -8.337 8.283 1.00 97.44 260 VAL A N 1
ATOM 1970 C CA . VAL A 1 260 ? -8.810 -8.128 8.209 1.00 97.44 260 VAL A CA 1
ATOM 1971 C C . VAL A 1 260 ? -8.499 -7.032 7.191 1.00 97.44 260 VAL A C 1
ATOM 1973 O O . VAL A 1 260 ? -8.892 -7.130 6.030 1.00 97.44 260 VAL A O 1
ATOM 1976 N N . VAL A 1 261 ? -7.761 -6.010 7.625 1.00 97.25 261 VAL A N 1
ATOM 1977 C CA . VAL A 1 261 ? -7.298 -4.887 6.804 1.00 97.25 261 VAL A CA 1
ATOM 1978 C C . VAL A 1 261 ? -5.770 -4.869 6.765 1.00 97.25 261 VAL A C 1
ATOM 1980 O O . VAL A 1 261 ? -5.126 -4.801 7.816 1.00 97.25 261 VAL A O 1
ATOM 1983 N N . LEU A 1 262 ? -5.207 -4.917 5.554 1.00 94.06 262 LEU A N 1
ATOM 1984 C CA . LEU A 1 262 ? -3.766 -4.885 5.265 1.00 94.06 262 LEU A CA 1
ATOM 1985 C C . LEU A 1 262 ? -3.374 -3.679 4.392 1.00 94.06 262 LEU A C 1
ATOM 1987 O O . LEU A 1 262 ? -4.247 -3.043 3.807 1.00 94.06 262 LEU A O 1
ATOM 1991 N N . GLY A 1 263 ? -2.071 -3.395 4.277 1.00 86.56 263 GLY A N 1
ATOM 1992 C CA . GLY A 1 263 ? -1.511 -2.347 3.399 1.00 86.56 263 GLY A CA 1
ATOM 1993 C C . GLY A 1 263 ? -0.156 -2.687 2.747 1.00 86.56 263 GLY A C 1
ATOM 1994 O O . GLY A 1 263 ? 0.496 -1.814 2.182 1.00 86.56 263 GLY A O 1
ATOM 1995 N N . HIS A 1 264 ? 0.305 -3.940 2.835 1.00 83.31 264 HIS A N 1
ATOM 1996 C CA . HIS A 1 264 ? 1.681 -4.334 2.497 1.00 83.31 264 HIS A CA 1
ATOM 1997 C C . HIS A 1 264 ? 1.961 -4.496 0.993 1.00 83.31 264 HIS A C 1
ATOM 1999 O O . HIS A 1 264 ? 2.971 -4.006 0.497 1.00 83.31 264 HIS A O 1
ATOM 2005 N N . THR A 1 265 ? 1.079 -5.163 0.241 1.00 78.94 265 THR A N 1
ATOM 2006 C CA . THR A 1 265 ? 1.357 -5.559 -1.161 1.00 78.94 265 THR A CA 1
ATOM 2007 C C . THR A 1 265 ? 1.208 -4.421 -2.174 1.00 78.94 265 THR A C 1
ATOM 2009 O O . THR A 1 265 ? 1.392 -4.619 -3.375 1.00 78.94 265 THR A O 1
ATOM 2012 N N . HIS A 1 266 ? 0.867 -3.214 -1.706 1.00 84.81 266 HIS A N 1
ATOM 2013 C CA . HIS A 1 266 ? 0.554 -2.023 -2.505 1.00 84.81 266 HIS A CA 1
ATOM 2014 C C . HIS A 1 266 ? -0.669 -2.165 -3.429 1.00 84.81 266 HIS A C 1
ATOM 2016 O O . HIS A 1 266 ? -1.125 -1.172 -3.998 1.00 84.81 266 HIS A O 1
ATOM 2022 N N . ALA A 1 267 ? -1.232 -3.363 -3.556 1.00 87.44 267 ALA A N 1
ATOM 2023 C CA . ALA A 1 267 ? -2.393 -3.636 -4.374 1.00 87.44 267 ALA A CA 1
ATOM 2024 C C . ALA A 1 267 ? -3.678 -3.510 -3.548 1.00 87.44 267 ALA A C 1
ATOM 2026 O O . ALA A 1 267 ? -3.781 -4.052 -2.449 1.00 87.44 267 ALA A O 1
ATOM 2027 N N . ALA A 1 268 ? -4.669 -2.794 -4.078 1.00 92.56 268 ALA A N 1
ATOM 2028 C CA . ALA A 1 268 ? -5.977 -2.726 -3.443 1.00 92.56 268 ALA A CA 1
ATOM 2029 C C . ALA A 1 268 ? -6.703 -4.063 -3.636 1.00 92.56 268 ALA A C 1
ATOM 2031 O O . ALA A 1 268 ? -6.901 -4.481 -4.778 1.00 92.56 268 ALA A O 1
ATOM 2032 N N . ARG A 1 269 ? -7.106 -4.708 -2.537 1.00 95.25 269 ARG A N 1
ATOM 2033 C CA . ARG A 1 269 ? -7.794 -6.007 -2.548 1.00 95.25 269 ARG A CA 1
ATOM 2034 C C . ARG A 1 269 ? -9.103 -5.966 -1.784 1.00 95.25 269 ARG A C 1
ATOM 2036 O O . ARG A 1 269 ? -9.231 -5.211 -0.823 1.00 95.25 269 ARG A O 1
ATOM 2043 N N . TRP A 1 270 ? -10.031 -6.825 -2.178 1.00 97.69 270 TRP A N 1
ATOM 2044 C CA . TRP A 1 270 ? -11.291 -7.063 -1.500 1.00 97.69 270 TRP A CA 1
ATOM 2045 C C . TRP A 1 270 ? -11.736 -8.512 -1.676 1.00 97.69 270 TRP A C 1
ATOM 2047 O O . TRP A 1 270 ? -11.730 -9.027 -2.791 1.00 97.69 270 TRP A O 1
ATOM 2057 N N . LYS A 1 271 ? -12.164 -9.157 -0.588 1.00 97.69 271 LYS A N 1
ATOM 2058 C CA . LYS A 1 271 ? -12.832 -10.463 -0.637 1.00 97.69 271 LYS A CA 1
ATOM 2059 C C . LYS A 1 271 ? -13.711 -10.661 0.584 1.00 97.69 271 LYS A C 1
ATOM 2061 O O . LYS A 1 271 ? -13.304 -10.341 1.698 1.00 97.69 271 LYS A O 1
ATOM 2066 N N . VAL A 1 272 ? -14.894 -11.233 0.385 1.00 97.44 272 VAL A N 1
ATOM 2067 C CA . VAL A 1 272 ? -15.772 -11.668 1.476 1.00 97.44 272 VAL A CA 1
ATOM 2068 C C . VAL A 1 272 ? -16.109 -13.129 1.258 1.00 97.44 272 VAL A C 1
ATOM 2070 O O . VAL A 1 272 ? -16.788 -13.481 0.297 1.00 97.44 272 VAL A O 1
ATOM 2073 N N . ALA A 1 273 ? -15.611 -13.983 2.140 1.00 95.62 273 ALA A N 1
ATOM 2074 C CA . ALA A 1 273 ? -15.854 -15.417 2.099 1.00 95.62 273 ALA A CA 1
ATOM 2075 C C . ALA A 1 273 ? -15.630 -16.017 3.489 1.00 95.62 273 ALA A C 1
ATOM 2077 O O . ALA A 1 273 ? -14.930 -15.438 4.317 1.00 95.62 273 ALA A O 1
ATOM 2078 N N . ASP A 1 274 ? -16.246 -17.169 3.757 1.00 91.88 274 ASP A N 1
ATOM 2079 C CA . ASP A 1 274 ? -16.075 -17.919 5.011 1.00 91.88 274 ASP A CA 1
ATOM 2080 C C . ASP A 1 274 ? -16.355 -17.092 6.288 1.00 91.88 274 ASP A C 1
ATOM 2082 O O . ASP A 1 274 ? -15.756 -17.319 7.336 1.00 91.88 274 ASP A O 1
ATOM 2086 N N . GLY A 1 275 ? -17.263 -16.109 6.199 1.00 91.00 275 GLY A N 1
ATOM 2087 C CA . GLY A 1 275 ? -17.608 -15.211 7.310 1.00 91.00 275 GLY A CA 1
ATOM 2088 C C . GLY A 1 275 ? -16.567 -14.126 7.614 1.00 91.00 275 GLY A C 1
ATOM 2089 O O . GLY A 1 275 ? -16.677 -13.468 8.644 1.00 91.00 275 GLY A O 1
ATOM 2090 N N . ILE A 1 276 ? -15.578 -13.933 6.737 1.00 95.88 276 ILE A N 1
ATOM 2091 C CA . ILE A 1 276 ? -14.483 -12.973 6.904 1.00 95.88 276 ILE A CA 1
ATOM 2092 C C . ILE A 1 276 ? -14.543 -11.935 5.783 1.00 95.88 276 ILE A C 1
ATOM 2094 O O . ILE A 1 276 ? -14.615 -12.290 4.605 1.00 95.88 276 ILE A O 1
ATOM 2098 N N . ALA A 1 277 ? -14.462 -10.654 6.145 1.00 97.75 277 ALA A N 1
ATOM 2099 C CA . ALA A 1 277 ? -14.221 -9.566 5.202 1.00 97.75 277 ALA A CA 1
ATOM 2100 C C . ALA A 1 277 ? -12.726 -9.217 5.160 1.00 97.75 277 ALA A C 1
ATOM 2102 O O . ALA A 1 277 ? -12.115 -8.896 6.177 1.00 97.75 277 ALA A O 1
ATOM 2103 N N . PHE A 1 278 ? -12.122 -9.264 3.981 1.00 97.81 278 PHE A N 1
ATOM 2104 C CA . PHE A 1 278 ? -10.727 -8.912 3.768 1.00 97.81 278 PHE A CA 1
ATOM 2105 C C . PHE A 1 278 ? -10.613 -7.695 2.861 1.00 97.81 278 PHE A C 1
ATOM 2107 O O . PHE A 1 278 ? -11.240 -7.648 1.802 1.00 97.81 278 PHE A O 1
ATOM 2114 N N . ALA A 1 279 ? -9.750 -6.758 3.248 1.00 97.75 279 ALA A N 1
ATOM 2115 C CA . ALA A 1 279 ? -9.279 -5.714 2.358 1.00 97.75 279 ALA A CA 1
ATOM 2116 C C . ALA A 1 279 ? -7.774 -5.495 2.482 1.00 97.75 279 ALA A C 1
ATOM 2118 O O . ALA A 1 279 ? -7.205 -5.517 3.572 1.00 97.75 279 ALA A O 1
ATOM 2119 N N . ASN A 1 280 ? -7.151 -5.179 1.355 1.00 95.44 280 ASN A N 1
ATOM 2120 C CA . ASN A 1 280 ? -5.858 -4.512 1.327 1.00 95.44 280 ASN A CA 1
ATOM 2121 C C . ASN A 1 280 ? -6.086 -3.096 0.796 1.00 95.44 280 ASN A C 1
ATOM 2123 O O . ASN A 1 280 ? -6.719 -2.925 -0.246 1.00 95.44 280 ASN A O 1
ATOM 2127 N N . THR A 1 281 ? -5.626 -2.080 1.520 1.00 94.50 281 THR A N 1
ATOM 2128 C CA . THR A 1 281 ? -5.833 -0.671 1.160 1.00 94.50 281 THR A CA 1
ATOM 2129 C C . THR A 1 281 ? -4.896 -0.197 0.056 1.00 94.50 281 THR A C 1
ATOM 2131 O O . THR A 1 281 ? -5.060 0.922 -0.423 1.00 94.50 281 THR A O 1
ATOM 2134 N N . GLY A 1 282 ? -3.953 -1.028 -0.388 1.00 90.56 282 GLY A N 1
ATOM 2135 C CA . GLY A 1 282 ? -3.031 -0.703 -1.463 1.00 90.56 282 GLY A CA 1
ATOM 2136 C C . GLY A 1 282 ? -1.971 0.312 -1.043 1.00 90.56 282 GLY A C 1
ATOM 2137 O O . GLY A 1 282 ? -1.343 0.173 0.001 1.00 90.56 282 GLY A O 1
ATOM 2138 N N . THR A 1 283 ? -1.713 1.316 -1.882 1.00 87.50 283 THR A N 1
ATOM 2139 C CA . THR A 1 283 ? -0.655 2.305 -1.643 1.00 87.50 283 THR A CA 1
ATOM 2140 C C . THR A 1 283 ? -1.036 3.697 -2.132 1.00 87.50 283 THR A C 1
ATOM 2142 O O . THR A 1 283 ? -1.780 3.852 -3.098 1.00 87.50 283 THR A O 1
ATOM 2145 N N . TRP A 1 284 ? -0.497 4.731 -1.485 1.00 89.44 284 TRP A N 1
ATOM 2146 C CA . TRP A 1 284 ? -0.708 6.138 -1.848 1.00 89.44 284 TRP A CA 1
ATOM 2147 C C . TRP A 1 284 ? 0.516 6.725 -2.557 1.00 89.44 284 TRP A C 1
ATOM 2149 O O . TRP A 1 284 ? 0.950 7.845 -2.287 1.00 89.44 284 TRP A O 1
ATOM 2159 N N . ILE A 1 285 ? 1.085 5.954 -3.479 1.00 85.12 285 ILE A N 1
ATOM 2160 C CA . ILE A 1 285 ? 2.178 6.386 -4.351 1.00 85.12 285 ILE A CA 1
ATOM 2161 C C . ILE A 1 285 ? 1.726 6.395 -5.811 1.00 85.12 285 ILE A C 1
ATOM 2163 O O . ILE A 1 285 ? 0.649 5.916 -6.168 1.00 85.12 285 ILE A O 1
ATOM 2167 N N . TRP A 1 286 ? 2.575 6.949 -6.671 1.00 85.94 286 TRP A N 1
ATOM 2168 C CA . TRP A 1 286 ? 2.450 6.717 -8.103 1.00 85.94 286 TRP A CA 1
ATOM 2169 C C . TRP A 1 286 ? 2.833 5.273 -8.420 1.00 85.94 286 TRP A C 1
ATOM 2171 O O . TRP A 1 286 ? 3.829 4.762 -7.916 1.00 85.94 286 TRP A O 1
ATOM 2181 N N . LEU A 1 287 ? 2.054 4.649 -9.286 1.00 81.19 287 LEU A N 1
ATOM 2182 C CA . LEU A 1 287 ? 2.324 3.347 -9.874 1.00 81.19 287 LEU A CA 1
ATOM 2183 C C . LEU A 1 287 ? 2.494 3.531 -11.377 1.00 81.19 287 LEU A C 1
ATOM 2185 O O . LEU A 1 287 ? 2.018 4.518 -11.941 1.00 81.19 287 LEU A O 1
ATOM 2189 N N . MET A 1 288 ? 3.145 2.585 -12.038 1.00 80.81 288 MET A N 1
ATOM 2190 C CA . MET A 1 288 ? 3.171 2.528 -13.494 1.00 80.81 288 MET A CA 1
ATOM 2191 C C . MET A 1 288 ? 2.544 1.219 -13.945 1.00 80.81 288 MET A C 1
ATOM 2193 O O . MET A 1 288 ? 2.944 0.149 -13.493 1.00 80.81 288 MET A O 1
ATOM 2197 N N . GLN A 1 289 ? 1.546 1.312 -14.818 1.00 75.75 289 GLN A N 1
ATOM 2198 C CA . GLN A 1 289 ? 0.913 0.129 -15.378 1.00 75.75 289 GLN A CA 1
ATOM 2199 C C . GLN A 1 289 ? 1.741 -0.371 -16.561 1.00 75.75 289 GLN A C 1
ATOM 2201 O O . GLN A 1 289 ? 2.066 0.393 -17.471 1.00 75.75 289 GLN A O 1
ATOM 2206 N N . LEU A 1 290 ? 2.087 -1.654 -16.527 1.00 75.44 290 LEU A N 1
ATOM 2207 C CA . LEU A 1 290 ? 2.708 -2.336 -17.655 1.00 75.44 290 LEU A CA 1
ATOM 2208 C C . LEU A 1 290 ? 1.681 -2.537 -18.780 1.00 75.44 290 LEU A C 1
ATOM 2210 O O . LEU A 1 290 ? 0.485 -2.657 -18.491 1.00 75.44 290 LEU A O 1
ATOM 2214 N N . PRO A 1 291 ? 2.109 -2.603 -20.054 1.00 77.88 291 PRO A N 1
ATOM 2215 C CA . PRO A 1 291 ? 1.232 -3.073 -21.116 1.00 77.88 291 PRO A CA 1
ATOM 2216 C C . PRO A 1 291 ? 0.635 -4.445 -20.758 1.00 77.88 291 PRO A C 1
ATOM 2218 O O . PRO A 1 291 ? 1.265 -5.255 -20.078 1.00 77.88 291 PRO A O 1
ATOM 2221 N N . ARG A 1 292 ? -0.597 -4.708 -21.207 1.00 74.38 292 ARG A N 1
ATOM 2222 C CA . ARG A 1 292 ? -1.280 -5.987 -20.957 1.00 74.38 292 ARG A CA 1
ATOM 2223 C C . ARG A 1 292 ? -0.468 -7.151 -21.541 1.00 74.38 292 ARG A C 1
ATOM 2225 O O . ARG A 1 292 ? 0.184 -6.991 -22.575 1.00 74.38 292 ARG A O 1
ATOM 2232 N N . SER A 1 293 ? -0.554 -8.345 -20.952 1.00 68.81 293 SER A N 1
ATOM 2233 C CA . SER A 1 293 ? 0.098 -9.542 -21.524 1.00 68.81 293 SER A CA 1
ATOM 2234 C C . SER A 1 293 ? -0.419 -9.907 -22.902 1.00 68.81 293 SER A C 1
ATOM 2236 O O . SER A 1 293 ? 0.318 -10.491 -23.685 1.00 68.81 293 SER A O 1
ATOM 2238 N N . ASP A 1 294 ? -1.676 -9.596 -23.206 1.00 71.81 294 ASP A N 1
ATOM 2239 C CA . ASP A 1 294 ? -2.269 -9.825 -24.523 1.00 71.81 294 ASP A CA 1
ATOM 2240 C C . ASP A 1 294 ? -1.913 -8.724 -25.538 1.00 71.81 294 ASP A C 1
ATOM 2242 O O . ASP A 1 294 ? -2.209 -8.866 -26.726 1.00 71.81 294 ASP A O 1
ATOM 2246 N N . ALA A 1 295 ? -1.220 -7.660 -25.112 1.00 76.31 295 ALA A N 1
ATOM 2247 C CA . ALA A 1 295 ? -0.766 -6.611 -26.009 1.00 76.31 295 ALA A CA 1
ATOM 2248 C C . ALA A 1 295 ? 0.275 -7.150 -27.011 1.00 76.31 295 ALA A C 1
ATOM 2250 O O . ALA A 1 295 ? 1.122 -8.001 -26.705 1.00 76.31 295 ALA A O 1
ATOM 2251 N N . GLY A 1 296 ? 0.203 -6.654 -28.247 1.00 74.19 296 GLY A N 1
ATOM 2252 C CA . GLY A 1 296 ? 1.177 -6.977 -29.288 1.00 74.19 296 GLY A CA 1
ATOM 2253 C C . GLY A 1 296 ? 2.567 -6.422 -28.969 1.00 74.19 296 GLY A C 1
ATOM 2254 O O . GLY A 1 296 ? 2.708 -5.462 -28.211 1.00 74.19 296 GLY A O 1
ATOM 2255 N N . ASP A 1 297 ? 3.596 -6.997 -29.590 1.00 73.44 297 ASP A N 1
ATOM 2256 C CA . ASP A 1 297 ? 5.001 -6.624 -29.365 1.00 73.44 297 ASP A CA 1
ATOM 2257 C C . ASP A 1 297 ? 5.279 -5.140 -29.656 1.00 73.44 297 ASP A C 1
ATOM 2259 O O . ASP A 1 297 ? 6.191 -4.548 -29.085 1.00 73.44 297 ASP A O 1
ATOM 2263 N N . GLU A 1 298 ? 4.482 -4.521 -30.532 1.00 80.25 298 GLU A N 1
ATOM 2264 C CA . GLU A 1 298 ? 4.555 -3.091 -30.840 1.00 80.25 298 GLU A CA 1
ATOM 2265 C C . GLU A 1 298 ? 4.224 -2.215 -29.624 1.00 80.25 298 GLU A C 1
ATOM 2267 O O . GLU A 1 298 ? 4.992 -1.310 -29.317 1.00 80.25 298 GLU A O 1
ATOM 2272 N N . ALA A 1 299 ? 3.175 -2.537 -28.860 1.00 82.94 299 ALA A N 1
ATOM 2273 C CA . ALA A 1 299 ? 2.801 -1.775 -27.664 1.00 82.94 299 ALA A CA 1
ATOM 2274 C C . ALA A 1 299 ? 3.890 -1.835 -26.579 1.00 82.94 299 ALA A C 1
ATOM 2276 O O . ALA A 1 299 ? 4.188 -0.843 -25.913 1.00 82.94 299 ALA A O 1
ATOM 2277 N N . TRP A 1 300 ? 4.526 -2.998 -26.427 1.00 77.00 300 TRP A N 1
ATOM 2278 C CA . TRP A 1 300 ? 5.658 -3.166 -25.520 1.00 77.00 300 TRP A CA 1
ATOM 2279 C C . TRP A 1 300 ? 6.915 -2.443 -26.014 1.00 77.00 300 TRP A C 1
ATOM 2281 O O . TRP A 1 300 ? 7.624 -1.827 -25.217 1.00 77.00 300 TRP A O 1
ATOM 2291 N N . ALA A 1 301 ? 7.186 -2.467 -27.321 1.00 76.88 301 ALA A N 1
ATOM 2292 C CA . ALA A 1 301 ? 8.299 -1.726 -27.905 1.00 76.88 301 ALA A CA 1
ATOM 2293 C C . ALA A 1 301 ? 8.121 -0.208 -27.736 1.00 76.88 301 ALA A C 1
ATOM 2295 O O . ALA A 1 301 ? 9.078 0.472 -27.370 1.00 76.88 301 ALA A O 1
ATOM 2296 N N . GLU A 1 302 ? 6.909 0.312 -27.941 1.00 84.62 302 GLU A N 1
ATOM 2297 C CA . GLU A 1 302 ? 6.569 1.719 -27.704 1.00 84.62 302 GLU A CA 1
ATOM 2298 C C . GLU A 1 302 ? 6.740 2.107 -26.234 1.00 84.62 302 GLU A C 1
ATOM 2300 O O . GLU A 1 302 ? 7.358 3.131 -25.939 1.00 84.62 302 GLU A O 1
ATOM 2305 N N . PHE A 1 303 ? 6.258 1.271 -25.308 1.00 84.06 303 PHE A N 1
ATOM 2306 C CA . PHE A 1 303 ? 6.440 1.469 -23.870 1.00 84.06 303 PHE A CA 1
ATOM 2307 C C . PHE A 1 303 ? 7.925 1.586 -23.494 1.00 84.06 303 PHE A C 1
ATOM 2309 O O . PHE A 1 303 ? 8.326 2.542 -22.831 1.00 84.06 303 PHE A O 1
ATOM 2316 N N . LEU A 1 304 ? 8.766 0.661 -23.962 1.00 77.31 304 LEU A N 1
ATOM 2317 C CA . LEU A 1 304 ? 10.202 0.677 -23.668 1.00 77.31 304 LEU A CA 1
ATOM 2318 C C . LEU A 1 304 ? 10.935 1.839 -24.357 1.00 77.31 304 LEU A C 1
ATOM 2320 O O . LEU A 1 304 ? 11.821 2.454 -23.759 1.00 77.31 304 LEU A O 1
ATOM 2324 N N . GLU A 1 305 ? 10.571 2.169 -25.600 1.00 78.69 305 GLU A N 1
ATOM 2325 C CA . GLU A 1 305 ? 11.126 3.323 -26.316 1.00 78.69 305 GLU A CA 1
ATOM 2326 C C . GLU A 1 305 ? 10.766 4.637 -25.609 1.00 78.69 305 GLU A C 1
ATOM 2328 O O . GLU A 1 305 ? 11.606 5.538 -25.516 1.00 78.69 305 GLU A O 1
ATOM 2333 N N . GLU A 1 306 ? 9.565 4.736 -25.038 1.00 86.12 306 GLU A N 1
ATOM 2334 C CA . GLU A 1 306 ? 9.172 5.863 -24.200 1.00 86.12 306 GLU A CA 1
ATOM 2335 C C . GLU A 1 306 ? 9.986 5.931 -22.909 1.00 86.12 306 GLU A C 1
ATOM 2337 O O . GLU A 1 306 ? 10.517 6.998 -22.609 1.00 86.12 306 GLU A O 1
ATOM 2342 N N . LEU A 1 307 ? 10.161 4.825 -22.179 1.00 82.94 307 LEU A N 1
ATOM 2343 C CA . LEU A 1 307 ? 10.991 4.814 -20.968 1.00 82.94 307 LEU A CA 1
ATOM 2344 C C . LEU A 1 307 ? 12.436 5.245 -21.251 1.00 82.94 307 LEU A C 1
ATOM 2346 O O . LEU A 1 307 ? 13.027 5.977 -20.457 1.00 82.94 307 LEU A O 1
ATOM 2350 N N . ARG A 1 308 ? 12.988 4.864 -22.408 1.00 78.12 308 ARG A N 1
ATOM 2351 C CA . ARG A 1 308 ? 14.320 5.298 -22.852 1.00 78.12 308 ARG A CA 1
ATOM 2352 C C . ARG A 1 308 ? 14.389 6.783 -23.172 1.00 78.12 308 ARG A C 1
ATOM 2354 O O . ARG A 1 308 ? 15.345 7.452 -22.794 1.00 78.12 308 ARG A O 1
ATOM 2361 N N . ASN A 1 309 ? 13.380 7.316 -23.851 1.00 83.06 309 ASN A N 1
ATOM 2362 C CA . ASN A 1 309 ? 13.376 8.714 -24.280 1.00 83.06 309 ASN A CA 1
ATOM 2363 C C . ASN A 1 309 ? 12.854 9.673 -23.191 1.00 83.06 309 ASN A C 1
ATOM 2365 O O . ASN A 1 309 ? 13.092 10.885 -23.263 1.00 83.06 309 ASN A O 1
ATOM 2369 N N . ASN A 1 310 ? 12.136 9.152 -22.195 1.00 86.44 310 ASN A N 1
ATOM 2370 C CA . ASN A 1 310 ? 11.508 9.867 -21.087 1.00 86.44 310 ASN A CA 1
ATOM 2371 C C . ASN A 1 310 ? 11.725 9.138 -19.738 1.00 86.44 310 ASN A C 1
ATOM 2373 O O . ASN A 1 310 ? 10.759 8.845 -19.030 1.00 86.44 310 ASN A O 1
ATOM 2377 N N . PRO A 1 311 ? 12.979 8.889 -19.310 1.00 81.19 311 PRO A N 1
ATOM 2378 C CA . PRO A 1 311 ? 13.268 8.096 -18.106 1.00 81.19 311 PRO A CA 1
ATOM 2379 C C . PRO A 1 311 ? 12.758 8.744 -16.808 1.00 81.19 311 PRO A C 1
ATOM 2381 O O . PRO A 1 311 ? 12.546 8.073 -15.797 1.00 81.19 311 PRO A O 1
ATOM 2384 N N . ARG A 1 312 ? 12.509 10.060 -16.839 1.00 84.94 312 ARG A N 1
ATOM 2385 C CA . ARG A 1 312 ? 11.942 10.834 -15.724 1.00 84.94 312 ARG A CA 1
ATOM 2386 C C . ARG A 1 312 ? 10.415 10.778 -15.649 1.00 84.94 312 ARG A C 1
ATOM 2388 O O . ARG A 1 312 ? 9.858 11.272 -14.668 1.00 84.94 312 ARG A O 1
ATOM 2395 N N . LEU A 1 313 ? 9.756 10.194 -16.654 1.00 86.50 313 LEU A N 1
ATOM 2396 C CA . LEU A 1 313 ? 8.300 10.134 -16.786 1.00 86.50 313 LEU A CA 1
ATOM 2397 C C . LEU A 1 313 ? 7.645 11.521 -16.718 1.00 86.50 313 LEU A C 1
ATOM 2399 O O . LEU A 1 313 ? 6.687 11.730 -15.972 1.00 86.50 313 LEU A O 1
ATOM 2403 N N . LEU A 1 314 ? 8.171 12.480 -17.485 1.00 88.56 314 LEU A N 1
ATOM 2404 C CA . LEU A 1 314 ? 7.567 13.807 -17.608 1.00 88.56 314 LEU A CA 1
ATOM 2405 C C . LEU A 1 314 ? 6.133 13.675 -18.158 1.00 88.56 314 LEU A C 1
ATOM 2407 O O . LEU A 1 314 ? 5.991 13.062 -19.224 1.00 88.56 314 LEU A O 1
ATOM 2411 N N . PRO A 1 315 ? 5.092 14.181 -17.460 1.00 88.94 315 PRO A N 1
ATOM 2412 C CA . PRO A 1 315 ? 3.688 13.937 -17.811 1.00 88.94 315 PRO A CA 1
ATOM 2413 C C . PRO A 1 315 ? 3.330 14.290 -19.257 1.00 88.94 315 PRO A C 1
ATOM 2415 O O . PRO A 1 315 ? 2.646 13.530 -19.932 1.00 88.94 315 PRO A O 1
ATOM 2418 N N . GLU A 1 316 ? 3.853 15.400 -19.770 1.00 91.12 316 GLU A N 1
ATOM 2419 C CA . GLU A 1 316 ? 3.613 15.902 -21.124 1.00 91.12 316 GLU A CA 1
ATOM 2420 C C . GLU A 1 316 ? 4.225 15.026 -22.231 1.00 91.12 316 GLU A C 1
ATOM 2422 O O . GLU A 1 316 ? 3.901 15.178 -23.409 1.00 91.12 316 GLU A O 1
ATOM 2427 N N . ARG A 1 317 ? 5.109 14.095 -21.856 1.00 88.88 317 ARG A N 1
ATOM 2428 C CA . ARG A 1 317 ? 5.762 13.140 -22.758 1.00 88.88 317 ARG A CA 1
ATOM 2429 C C . ARG A 1 317 ? 5.261 11.707 -22.563 1.00 88.88 317 ARG A C 1
ATOM 2431 O O . ARG A 1 317 ? 5.740 10.831 -23.278 1.00 88.88 317 ARG A O 1
ATOM 2438 N N . GLN A 1 318 ? 4.342 11.465 -21.623 1.00 90.69 318 GLN A N 1
ATOM 2439 C CA . GLN A 1 318 ? 3.778 10.134 -21.394 1.00 90.69 318 GLN A CA 1
ATOM 2440 C C . GLN A 1 318 ? 2.724 9.796 -22.458 1.00 90.69 318 GLN A C 1
ATOM 2442 O O . GLN A 1 318 ? 1.775 10.556 -22.666 1.00 90.69 318 GLN A O 1
ATOM 2447 N N . ARG A 1 319 ? 2.861 8.644 -23.118 1.00 89.19 319 ARG A N 1
ATOM 2448 C CA . ARG A 1 319 ? 1.875 8.099 -24.067 1.00 89.19 319 ARG A CA 1
ATOM 2449 C C . ARG A 1 319 ? 1.562 6.645 -23.739 1.00 89.19 319 ARG A C 1
ATOM 2451 O O . ARG A 1 319 ? 0.402 6.332 -23.474 1.00 89.19 319 ARG A O 1
ATOM 2458 N N . ALA A 1 320 ? 2.588 5.800 -23.715 1.00 86.75 320 ALA A N 1
ATOM 2459 C CA . ALA A 1 320 ? 2.510 4.378 -23.408 1.00 86.75 320 ALA A CA 1
ATOM 2460 C C . ALA A 1 320 ? 2.836 4.082 -21.933 1.00 86.75 320 ALA A C 1
ATOM 2462 O O . ALA A 1 320 ? 2.133 3.298 -21.300 1.00 86.75 320 ALA A O 1
ATOM 2463 N N . ALA A 1 321 ? 3.846 4.737 -21.351 1.00 86.44 321 ALA A N 1
ATOM 2464 C CA . ALA A 1 321 ? 4.293 4.507 -19.977 1.00 86.44 321 ALA A CA 1
ATOM 2465 C C . ALA A 1 321 ? 3.567 5.437 -18.993 1.00 86.44 321 ALA A C 1
ATOM 2467 O O . ALA A 1 321 ? 4.137 6.379 -18.435 1.00 86.44 321 ALA A O 1
ATOM 2468 N N . LYS A 1 322 ? 2.267 5.185 -18.805 1.00 86.12 322 LYS A N 1
ATOM 2469 C CA . LYS A 1 322 ? 1.408 6.032 -17.972 1.00 86.12 322 LYS A CA 1
ATOM 2470 C C . LYS A 1 322 ? 1.575 5.743 -16.486 1.00 86.12 322 LYS A C 1
ATOM 2472 O O . LYS A 1 322 ? 1.504 4.597 -16.038 1.00 86.12 322 LYS A O 1
ATOM 2477 N N . THR A 1 323 ? 1.703 6.812 -15.709 1.00 87.00 323 THR A N 1
ATOM 2478 C CA . THR A 1 323 ? 1.622 6.738 -14.250 1.00 87.00 323 THR A CA 1
ATOM 2479 C C . THR A 1 323 ? 0.178 6.838 -13.772 1.00 87.00 323 THR A C 1
ATOM 2481 O O . THR A 1 323 ? -0.562 7.716 -14.214 1.00 87.00 323 THR A O 1
ATOM 2484 N N . VAL A 1 324 ? -0.204 5.990 -12.823 1.00 85.19 324 VAL A N 1
ATOM 2485 C CA . VAL A 1 324 ? -1.541 5.944 -12.219 1.00 85.19 324 VAL A CA 1
ATOM 2486 C C . VAL A 1 324 ? -1.453 6.106 -10.701 1.00 85.19 324 VAL A C 1
ATOM 2488 O O . VAL A 1 324 ? -0.425 5.808 -10.092 1.00 85.19 324 VAL A O 1
ATOM 2491 N N . ARG A 1 325 ? -2.533 6.580 -10.075 1.00 87.44 325 ARG A N 1
ATOM 2492 C CA . ARG A 1 325 ? -2.715 6.557 -8.615 1.00 87.44 325 ARG A CA 1
ATOM 2493 C C . ARG A 1 325 ? -4.018 5.859 -8.292 1.00 87.44 325 ARG A C 1
ATOM 2495 O O . ARG A 1 325 ? -5.016 6.073 -8.973 1.00 87.44 325 ARG A O 1
ATOM 2502 N N . ARG A 1 326 ? -4.012 5.079 -7.218 1.00 87.62 326 ARG A N 1
ATOM 2503 C CA . ARG A 1 326 ? -5.218 4.502 -6.626 1.00 87.62 326 ARG A CA 1
ATOM 2504 C C . ARG A 1 326 ? -5.223 4.862 -5.155 1.00 87.62 326 ARG A C 1
ATOM 2506 O O . ARG A 1 326 ? -4.636 4.169 -4.339 1.00 87.62 326 ARG A O 1
ATOM 2513 N N . LEU A 1 327 ? -5.820 6.007 -4.842 1.00 93.31 327 LEU A N 1
ATOM 2514 C CA . LEU A 1 327 ? -5.896 6.509 -3.474 1.00 93.31 327 LEU A CA 1
ATOM 2515 C C . LEU A 1 327 ? -7.027 5.782 -2.751 1.00 93.31 327 LEU A C 1
ATOM 2517 O O . LEU A 1 327 ? -8.145 6.283 -2.658 1.00 93.31 327 LEU A O 1
ATOM 2521 N N . THR A 1 328 ? -6.750 4.554 -2.327 1.00 95.38 328 THR A N 1
ATOM 2522 C CA . THR A 1 328 ? -7.733 3.669 -1.705 1.00 95.38 328 THR A CA 1
ATOM 2523 C C . THR A 1 328 ? -7.660 3.703 -0.185 1.00 95.38 328 THR A C 1
ATOM 2525 O O . THR A 1 328 ? -6.596 3.882 0.401 1.00 95.38 328 THR A O 1
ATOM 2528 N N . ALA A 1 329 ? -8.803 3.533 0.467 1.00 96.56 329 ALA A N 1
ATOM 2529 C CA . ALA A 1 329 ? -8.912 3.455 1.918 1.00 96.56 329 ALA A CA 1
ATOM 2530 C C . ALA A 1 329 ? -10.019 2.475 2.306 1.00 96.56 329 ALA A C 1
ATOM 2532 O O . ALA A 1 329 ? -10.865 2.130 1.484 1.00 96.56 329 ALA A O 1
ATOM 2533 N N . VAL A 1 330 ? -10.025 2.048 3.566 1.00 97.88 330 VAL A N 1
ATOM 2534 C CA . VAL A 1 330 ? -11.157 1.332 4.153 1.00 97.88 330 VAL A CA 1
ATOM 2535 C C . VAL A 1 330 ? -11.876 2.268 5.113 1.00 97.88 330 VAL A C 1
ATOM 2537 O O . VAL A 1 330 ? -11.242 2.841 5.999 1.00 97.88 330 VAL A O 1
ATOM 2540 N N . LEU A 1 331 ? -13.186 2.418 4.932 1.00 97.62 331 LEU A N 1
ATOM 2541 C CA . LEU A 1 331 ? -14.070 3.076 5.890 1.00 97.62 331 LEU A CA 1
ATOM 2542 C C . LEU A 1 331 ? -14.785 2.025 6.736 1.00 97.62 331 LEU A C 1
ATOM 2544 O O . LEU A 1 331 ? -15.190 0.980 6.220 1.00 97.62 331 LEU A O 1
ATOM 2548 N N . LEU A 1 332 ? -14.907 2.306 8.031 1.00 97.44 332 LEU A N 1
ATOM 2549 C CA . LEU A 1 332 ? -15.546 1.444 9.018 1.00 97.44 332 LEU A CA 1
ATOM 2550 C C . LEU A 1 332 ? -16.536 2.280 9.820 1.00 97.44 332 LEU A C 1
ATOM 2552 O O . LEU A 1 332 ? -16.129 3.178 10.554 1.00 97.44 332 LEU A O 1
ATOM 2556 N N . ASP A 1 333 ? -17.814 1.942 9.712 1.00 97.19 333 ASP A N 1
ATOM 2557 C CA . ASP A 1 333 ? -18.897 2.593 10.444 1.00 97.19 333 ASP A CA 1
ATOM 2558 C C . ASP A 1 333 ? -19.712 1.547 11.199 1.00 97.19 333 ASP A C 1
ATOM 2560 O O . ASP A 1 333 ? -19.856 0.415 10.741 1.00 97.19 333 ASP A O 1
ATOM 2564 N N . ALA A 1 334 ? -20.280 1.904 12.350 1.00 97.38 334 ALA A N 1
ATOM 2565 C CA . ALA A 1 334 ? -21.208 1.011 13.037 1.00 97.38 334 ALA A CA 1
ATOM 2566 C C . ALA A 1 334 ? -22.439 0.751 12.150 1.00 97.38 334 ALA A C 1
ATOM 2568 O O . ALA A 1 334 ? -23.050 1.682 11.624 1.00 97.38 334 ALA A O 1
ATOM 2569 N N . HIS A 1 335 ? -22.814 -0.518 11.987 1.00 96.25 335 HIS A N 1
ATOM 2570 C CA . HIS A 1 335 ? -23.998 -0.887 11.217 1.00 96.25 335 HIS A CA 1
ATOM 2571 C C . HIS A 1 335 ? -25.258 -0.749 12.098 1.00 96.25 335 HIS A C 1
ATOM 2573 O O . HIS A 1 335 ? -25.231 -1.214 13.240 1.00 96.25 335 HIS A O 1
ATOM 2579 N N . PRO A 1 336 ? -26.382 -0.187 11.601 1.00 93.00 336 PRO A N 1
ATOM 2580 C CA . PRO A 1 336 ? -27.612 -0.010 12.389 1.00 93.00 336 PRO A CA 1
ATOM 2581 C C . PRO A 1 336 ? -28.136 -1.298 13.042 1.00 93.00 336 PRO A C 1
ATOM 2583 O O . PRO A 1 336 ? -28.577 -1.280 14.186 1.00 93.00 336 PRO A O 1
ATOM 2586 N N . ASP A 1 337 ? -28.015 -2.429 12.343 1.00 90.94 337 ASP A N 1
ATOM 2587 C CA . ASP A 1 337 ? -28.432 -3.752 12.841 1.00 90.94 337 ASP A CA 1
ATOM 2588 C C . ASP A 1 337 ? -27.370 -4.470 13.706 1.00 90.94 337 ASP A C 1
ATOM 2590 O O . ASP A 1 337 ? -27.467 -5.679 13.932 1.00 90.94 337 ASP A O 1
ATOM 2594 N N . GLY A 1 338 ? -26.317 -3.768 14.137 1.00 91.94 338 GLY A N 1
ATOM 2595 C CA . GLY A 1 338 ? -25.170 -4.325 14.862 1.00 91.94 338 GLY A CA 1
ATOM 2596 C C . GLY A 1 338 ? -24.052 -4.846 13.950 1.00 91.94 338 GLY A C 1
ATOM 2597 O O . GLY A 1 338 ? -24.290 -5.285 12.817 1.00 91.94 338 GLY A O 1
ATOM 2598 N N . GLY A 1 339 ? -22.821 -4.822 14.463 1.00 95.88 339 GLY A N 1
ATOM 2599 C CA . GLY A 1 339 ? -21.593 -5.031 13.698 1.00 95.88 339 GLY A CA 1
ATOM 2600 C C . GLY A 1 339 ? -21.103 -3.746 13.021 1.00 95.88 339 GLY A C 1
ATOM 2601 O O . GLY A 1 339 ? -21.454 -2.640 13.437 1.00 95.88 339 GLY A O 1
ATOM 2602 N N . ALA A 1 340 ? -20.326 -3.889 11.948 1.00 97.62 340 ALA A N 1
ATOM 2603 C CA . ALA A 1 340 ? -19.774 -2.770 11.186 1.00 97.62 340 ALA A CA 1
ATOM 2604 C C . ALA A 1 340 ? -20.110 -2.860 9.695 1.00 97.62 340 ALA A C 1
ATOM 2606 O O . ALA A 1 340 ? -20.149 -3.944 9.116 1.00 97.62 340 ALA A O 1
ATOM 2607 N N . THR A 1 341 ? -20.300 -1.715 9.053 1.00 97.94 341 THR A N 1
ATOM 2608 C CA . THR A 1 341 ? -20.178 -1.568 7.604 1.00 97.94 341 THR A CA 1
ATOM 2609 C C . THR A 1 341 ? -18.709 -1.334 7.291 1.00 97.94 341 THR A C 1
ATOM 2611 O O . THR A 1 341 ? -18.120 -0.373 7.779 1.00 97.94 341 THR A O 1
ATOM 2614 N N . MET A 1 342 ? -18.123 -2.198 6.471 1.00 98.06 342 MET A N 1
ATOM 2615 C CA . MET A 1 342 ? -16.776 -2.037 5.942 1.00 98.06 342 MET A CA 1
ATOM 2616 C C . MET A 1 342 ? -16.869 -1.709 4.457 1.00 98.06 342 MET A C 1
ATOM 2618 O O . MET A 1 342 ? -17.556 -2.411 3.715 1.00 98.06 342 MET A O 1
ATOM 2622 N N . GLN A 1 343 ? -16.190 -0.653 4.020 1.00 98.25 343 GLN A N 1
ATOM 2623 C CA . GLN A 1 343 ? -16.184 -0.230 2.620 1.00 98.25 343 GLN A CA 1
ATOM 2624 C C . GLN A 1 343 ? -14.758 -0.013 2.141 1.00 98.25 343 GLN A C 1
ATOM 2626 O O . GLN A 1 343 ? -14.031 0.779 2.737 1.00 98.25 343 GLN A O 1
ATOM 2631 N N . LEU A 1 344 ? -14.372 -0.663 1.044 1.00 98.25 344 LEU A N 1
ATOM 2632 C CA . LEU A 1 344 ? -13.196 -0.252 0.288 1.00 98.25 344 LEU A CA 1
ATOM 2633 C C . LEU A 1 344 ? -13.612 0.899 -0.624 1.00 98.25 344 LEU A C 1
ATOM 2635 O O . LEU A 1 344 ? -14.517 0.767 -1.450 1.00 98.25 344 LEU A O 1
ATOM 2639 N N . VAL A 1 345 ? -12.946 2.032 -0.471 1.00 97.56 345 VAL A N 1
ATOM 2640 C CA . VAL A 1 345 ? -13.226 3.257 -1.215 1.00 97.56 345 VAL A CA 1
ATOM 2641 C C . VAL A 1 345 ? -11.998 3.696 -1.995 1.00 97.56 345 VAL A C 1
ATOM 2643 O O . VAL A 1 345 ? -10.870 3.398 -1.607 1.00 97.56 345 VAL A O 1
ATOM 2646 N N . GLN A 1 346 ? -12.218 4.431 -3.078 1.00 95.81 346 GLN A N 1
ATOM 2647 C CA . GLN A 1 346 ? -11.186 5.118 -3.840 1.00 95.81 346 GLN A CA 1
ATOM 2648 C C . GLN A 1 346 ? -11.524 6.602 -3.924 1.00 95.81 346 GLN A C 1
ATOM 2650 O O . GLN A 1 346 ? -12.648 6.970 -4.256 1.00 95.81 346 GLN A O 1
ATOM 2655 N N . TRP A 1 347 ? -10.537 7.444 -3.645 1.00 94.25 347 TRP A N 1
ATOM 2656 C CA . TRP A 1 347 ? -10.607 8.870 -3.917 1.00 94.25 347 TRP A CA 1
ATOM 2657 C C . TRP A 1 347 ? -10.137 9.160 -5.341 1.00 94.25 347 TRP A C 1
ATOM 2659 O O . TRP A 1 347 ? -9.028 8.765 -5.718 1.00 94.25 347 TRP A O 1
ATOM 2669 N N . ASP A 1 348 ? -10.962 9.871 -6.102 1.00 88.44 348 ASP A N 1
ATOM 2670 C CA . ASP A 1 348 ? -10.639 10.344 -7.445 1.00 88.44 348 ASP A CA 1
ATOM 2671 C C . ASP A 1 348 ? -11.187 11.761 -7.646 1.00 88.44 348 ASP A C 1
ATOM 2673 O O . ASP A 1 348 ? -12.351 12.023 -7.361 1.00 88.44 348 ASP A O 1
ATOM 2677 N N . ASP A 1 349 ? -10.321 12.690 -8.052 1.00 85.69 349 ASP A N 1
ATOM 2678 C CA . ASP A 1 349 ? -10.655 14.076 -8.420 1.00 85.69 349 ASP A CA 1
ATOM 2679 C C . ASP A 1 349 ? -11.660 14.837 -7.524 1.00 85.69 349 ASP A C 1
ATOM 2681 O O . ASP A 1 349 ? -12.418 15.686 -7.988 1.00 85.69 349 ASP A O 1
ATOM 2685 N N . GLY A 1 350 ? -11.623 14.611 -6.207 1.00 87.00 350 GLY A N 1
ATOM 2686 C CA . GLY A 1 350 ? -12.497 15.319 -5.259 1.00 87.00 350 GLY A CA 1
ATOM 2687 C C . GLY A 1 350 ? -13.671 14.492 -4.739 1.00 87.00 350 GLY A C 1
ATOM 2688 O O . GLY A 1 350 ? -14.373 14.946 -3.836 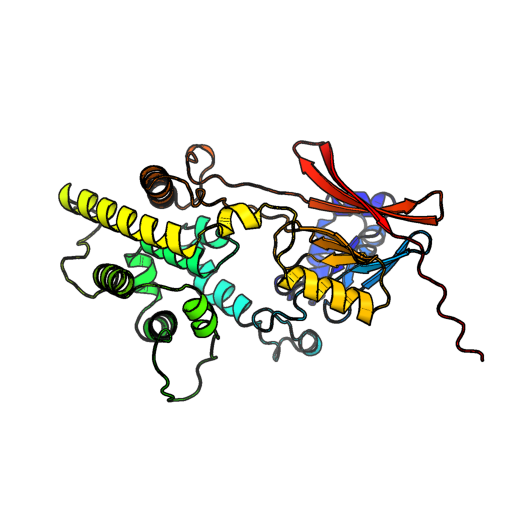1.00 87.00 350 GLY A O 1
ATOM 2689 N N . GLU A 1 351 ? -13.866 13.291 -5.275 1.00 92.81 351 GLU A N 1
ATOM 2690 C CA . GLU A 1 351 ? -14.962 12.402 -4.922 1.00 92.81 351 GLU A CA 1
ATOM 2691 C C . GLU A 1 351 ? -14.448 11.103 -4.305 1.00 92.81 351 GLU A C 1
ATOM 2693 O O . GLU A 1 351 ? -13.435 10.532 -4.713 1.00 92.81 351 GLU A O 1
ATOM 2698 N N . LEU A 1 352 ? -15.179 10.620 -3.301 1.00 95.06 352 LEU A N 1
ATOM 2699 C CA . LEU A 1 352 ? -14.945 9.316 -2.703 1.00 95.06 352 LEU A CA 1
ATOM 2700 C C . LEU A 1 352 ? -15.946 8.317 -3.285 1.00 95.06 352 LEU A C 1
ATOM 2702 O O . LEU A 1 352 ? -17.148 8.414 -3.039 1.00 95.06 352 LEU A O 1
ATOM 2706 N N . ARG A 1 353 ? -15.450 7.336 -4.035 1.00 95.50 353 ARG A N 1
ATOM 2707 C CA . ARG A 1 353 ? -16.255 6.278 -4.642 1.00 95.50 353 ARG A CA 1
ATOM 2708 C C . ARG A 1 353 ? -16.108 4.980 -3.856 1.00 95.50 353 ARG A C 1
ATOM 2710 O O . ARG A 1 353 ? -14.992 4.526 -3.620 1.00 95.50 353 ARG A O 1
ATOM 2717 N N . SER A 1 354 ? -17.225 4.338 -3.519 1.00 95.88 354 SER A N 1
ATOM 2718 C CA . SER A 1 354 ? -17.205 2.958 -3.021 1.00 95.88 354 SER A CA 1
ATOM 2719 C C . SER A 1 354 ? -16.838 2.003 -4.157 1.00 95.88 354 SER A C 1
ATOM 2721 O O . SER A 1 354 ? -17.450 2.031 -5.229 1.00 95.88 354 SER A O 1
ATOM 2723 N N . LEU A 1 355 ? -15.793 1.208 -3.931 1.00 96.12 355 LEU A N 1
ATOM 2724 C CA . LEU A 1 355 ? -15.406 0.107 -4.805 1.00 96.12 355 LEU A CA 1
ATOM 2725 C C . LEU A 1 355 ? -16.172 -1.152 -4.417 1.00 96.12 355 LEU A C 1
ATOM 2727 O O . LEU A 1 355 ? -16.767 -1.787 -5.276 1.00 96.12 355 LEU A O 1
ATOM 2731 N N . GLU A 1 356 ? -16.167 -1.467 -3.123 1.00 97.75 356 GLU A N 1
ATOM 2732 C CA . GLU A 1 356 ? -16.819 -2.636 -2.545 1.00 97.75 356 GLU A CA 1
ATOM 2733 C C . GLU A 1 356 ? -17.300 -2.319 -1.126 1.00 97.75 356 GLU A C 1
ATOM 2735 O O . GLU A 1 356 ? -16.764 -1.429 -0.453 1.00 97.75 356 GLU A O 1
ATOM 2740 N N . ALA A 1 357 ? -18.306 -3.053 -0.657 1.00 97.19 357 ALA A N 1
ATOM 2741 C CA . ALA A 1 357 ? -18.848 -2.898 0.686 1.00 97.19 357 ALA A CA 1
ATOM 2742 C C . ALA A 1 357 ? -19.400 -4.218 1.224 1.00 97.19 357 ALA A C 1
ATOM 2744 O O . ALA A 1 357 ? -19.996 -5.006 0.491 1.00 97.19 357 ALA A O 1
ATOM 2745 N N . ALA A 1 358 ? -19.249 -4.439 2.527 1.00 96.81 358 ALA A N 1
ATOM 2746 C CA . ALA A 1 358 ? -19.867 -5.560 3.215 1.00 96.81 358 ALA A CA 1
ATOM 2747 C C . ALA A 1 358 ? -20.172 -5.230 4.671 1.00 96.81 358 ALA A C 1
ATOM 2749 O O . ALA A 1 358 ? -19.559 -4.359 5.289 1.00 96.81 358 ALA A O 1
ATOM 2750 N N . ARG A 1 359 ? -21.120 -5.980 5.229 1.00 96.19 359 ARG A N 1
ATOM 2751 C CA . ARG A 1 359 ? -21.376 -5.987 6.662 1.00 96.19 359 ARG A CA 1
ATOM 2752 C C . ARG A 1 359 ? -20.463 -7.009 7.331 1.00 96.19 359 ARG A C 1
ATOM 2754 O O . ARG A 1 359 ? -20.474 -8.183 6.970 1.00 96.19 359 ARG A O 1
ATOM 2761 N N . VAL A 1 360 ? -19.737 -6.561 8.343 1.00 96.56 360 VAL A N 1
ATOM 2762 C CA . VAL A 1 360 ? -19.014 -7.405 9.289 1.00 96.56 360 VAL A CA 1
ATOM 2763 C C . VAL A 1 360 ? -19.947 -7.637 10.477 1.00 96.56 360 VAL A C 1
ATOM 2765 O O . VAL A 1 360 ? -20.355 -6.664 11.119 1.00 96.56 360 VAL A O 1
ATOM 2768 N N . PRO A 1 361 ? -20.353 -8.883 10.765 1.00 93.25 361 PRO A N 1
ATOM 2769 C CA . PRO A 1 361 ? -21.227 -9.154 11.896 1.00 93.25 361 PRO A CA 1
ATOM 2770 C C . PRO A 1 361 ? -20.524 -8.810 13.220 1.00 93.25 361 PRO A C 1
ATOM 2772 O O . PRO A 1 361 ? -19.289 -8.790 13.278 1.00 93.25 361 PRO A O 1
ATOM 2775 N N . PRO A 1 362 ? -21.283 -8.547 14.297 1.00 91.69 362 PRO A N 1
ATOM 2776 C CA . PRO A 1 362 ? -20.690 -8.459 15.621 1.00 91.69 362 PRO A CA 1
ATOM 2777 C C . PRO A 1 362 ? -19.989 -9.781 15.956 1.00 91.69 362 PRO A C 1
ATOM 2779 O O . PRO A 1 362 ? -20.455 -10.855 15.565 1.00 91.69 362 PRO A O 1
ATOM 2782 N N . GLY A 1 363 ? -18.865 -9.703 16.666 1.00 79.31 363 GLY A N 1
ATOM 2783 C CA . GLY A 1 363 ? -18.174 -10.890 17.153 1.00 79.31 363 GLY A CA 1
ATOM 2784 C C . GLY A 1 363 ? -19.122 -11.720 18.015 1.00 79.31 363 GLY A C 1
ATOM 2785 O O . GLY A 1 363 ? -19.870 -11.176 18.832 1.00 79.31 363 GLY A O 1
ATOM 2786 N N . GLY A 1 364 ? -19.114 -13.042 17.833 1.00 60.06 364 GLY A N 1
ATOM 2787 C CA . GLY A 1 364 ? -19.772 -13.924 18.787 1.00 60.06 364 GLY A CA 1
ATOM 2788 C C . GLY A 1 364 ? -19.136 -13.687 20.151 1.00 60.06 364 GLY A C 1
ATOM 2789 O O . GLY A 1 364 ? -17.914 -13.731 20.264 1.00 60.06 364 GLY A O 1
ATOM 2790 N N . ALA A 1 365 ? -19.937 -13.402 21.180 1.00 40.62 365 ALA A N 1
ATOM 2791 C CA . ALA A 1 365 ? -19.431 -13.412 22.543 1.00 40.62 365 ALA A CA 1
ATOM 2792 C C . ALA A 1 365 ? -18.723 -14.755 22.748 1.00 40.62 365 ALA A C 1
ATOM 2794 O O . ALA A 1 365 ? -19.368 -15.804 22.674 1.00 40.62 365 ALA A O 1
ATOM 2795 N N . ALA A 1 366 ? -17.404 -14.739 22.956 1.00 39.59 366 ALA A N 1
ATOM 2796 C CA . ALA A 1 366 ? -16.729 -15.919 23.460 1.00 39.59 366 ALA A CA 1
ATOM 2797 C C . ALA A 1 366 ? -17.523 -16.353 24.704 1.00 39.59 366 ALA A C 1
ATOM 2799 O O . ALA A 1 366 ? -17.755 -15.502 25.575 1.00 39.59 366 ALA A O 1
ATOM 2800 N N . PRO A 1 367 ? -18.014 -17.605 24.783 1.00 34.66 367 PRO A N 1
ATOM 2801 C CA . PRO A 1 367 ? -18.676 -18.070 25.989 1.00 34.66 367 PRO A CA 1
ATOM 2802 C C . PRO A 1 367 ? -17.701 -17.807 27.130 1.00 34.66 367 PRO A C 1
ATOM 2804 O O . PRO A 1 367 ? -16.525 -18.170 27.036 1.00 34.66 367 PRO A O 1
ATOM 2807 N N . GLY A 1 368 ? -18.174 -17.050 28.122 1.00 32.56 368 GLY A N 1
ATOM 2808 C CA . GLY A 1 368 ? -17.344 -16.519 29.187 1.00 32.56 368 GLY A CA 1
ATOM 2809 C C . GLY A 1 368 ? -16.405 -17.593 29.717 1.00 32.56 368 GLY A C 1
ATOM 2810 O O . GLY A 1 368 ? -16.832 -18.694 30.061 1.00 32.56 368 GLY A O 1
ATOM 2811 N N . ARG A 1 369 ? -15.113 -17.272 29.796 1.00 35.12 369 ARG A N 1
ATOM 2812 C CA . ARG A 1 369 ? -14.299 -17.895 30.834 1.00 35.12 369 ARG A CA 1
ATOM 2813 C C . ARG A 1 369 ? -14.909 -17.420 32.146 1.00 35.12 369 ARG A C 1
ATOM 2815 O O . ARG A 1 369 ? -14.753 -16.258 32.506 1.00 35.12 369 ARG A O 1
ATOM 2822 N N . GLU A 1 370 ? -15.711 -18.283 32.757 1.00 33.78 370 GLU A N 1
ATOM 2823 C CA . GLU A 1 370 ? -16.178 -18.096 34.122 1.00 33.78 370 GLU A CA 1
ATOM 2824 C C . GLU A 1 370 ? -14.966 -17.901 35.046 1.00 33.78 370 GLU A C 1
ATOM 2826 O O . GLU A 1 370 ? -14.032 -18.701 34.998 1.00 33.78 370 GLU A O 1
ATOM 2831 N N . ALA A 1 371 ? -15.060 -16.820 35.832 1.00 35.44 371 ALA A N 1
ATOM 2832 C CA . ALA A 1 371 ? -14.322 -16.421 37.040 1.00 35.44 371 ALA A CA 1
ATOM 2833 C C . ALA A 1 371 ? -12.782 -16.427 37.015 1.00 35.44 371 ALA A C 1
ATOM 2835 O O . ALA A 1 371 ? -12.161 -17.508 37.129 1.00 35.44 371 ALA A O 1
#